Protein AF-0000000069551824 (afdb_homodimer)

Secondary structure (DSSP, 8-state):
-PPPEEE--S-S--TT-SS--EEEEEEEE-SS-EEEEEEEE-TT-HHHHHHHHHHHHHHT-SEEEEES--EETTEETT--TTSEEEE-TTSSEEEEE-STT-EEE-STT-/-PPPEEE--S-S--TT-SS--EEEEEEEE-SS-EEEEEEEE-TT-HHHHHHHHHHHHHHT-SEEEEES--EETTEETT--TTSEEEE-TTSSEEEEE-STT-EEE-STT-

pLDDT: mean 81.27, std 15.53, range [39.75, 96.69]

InterPro domains:
  IPR036691 Endonuclease/exonuclease/phosphatase superfamily [G3DSA:3.60.10.10] (29-109)
  IPR036691 Endonuclease/exonuclease/phosphatase superfamily [SSF56219] (35-96)

Radius of gyration: 16.19 Å; Cα contacts (8 Å, |Δi|>4): 517; chains: 2; bounding box: 35×39×47 Å

Sequence (220 aa):
MTNRQILIPNSSPMPSFQSEPTFLYCVTRNKDSQLKILQINLARDEEAMNNLQQAVASHNFDVVVAQELLVRKNGIAGIPQKWDSCLSKNKKVAILLTNRSLRPIDLTAKMTNRQILIPNSSPMPSFQSEPTFLYCVTRNKDSQLKILQINLARDEEAMNNLQQAVASHNFDVVVAQELLVRKNGIAGIPQKWDSCLSKNKKVAILLTNRSLRPIDLTAK

Solvent-accessible surface area (backbone atoms only — not comparable to full-atom values): 11829 Å² total; per-residue (Å²): 129,81,46,48,74,42,72,36,59,57,60,68,66,56,76,55,35,84,62,77,55,55,50,45,60,41,40,28,37,38,101,83,46,74,47,30,38,36,38,36,39,40,75,47,34,68,65,43,31,55,24,44,54,54,45,36,65,75,68,57,38,32,32,37,38,39,32,41,47,41,70,50,98,92,39,64,58,57,63,60,65,77,36,26,32,29,25,30,71,84,48,33,34,34,43,33,29,61,31,80,65,45,38,81,52,72,78,80,69,114,128,79,45,50,74,42,71,35,56,57,60,70,67,56,77,54,34,84,62,79,54,56,53,46,60,42,41,28,36,39,100,83,46,75,47,30,39,36,38,37,40,40,76,48,34,68,66,44,32,56,24,43,55,55,45,34,65,75,70,58,40,32,32,37,38,40,32,41,46,41,69,49,97,93,39,65,59,57,63,60,66,77,37,26,32,30,24,30,68,84,49,34,35,36,44,33,29,60,31,81,66,46,38,78,50,73,79,78,70,113

Organism: Araneus ventricosus (NCBI:txid182803)

Nearest PDB structures (foldseek):
  3tgh-assembly1_A  TM=4.795E-01  e=3.581E-01  Plasmodium falciparum 3D7
  2q3l-assembly2_A-2  TM=3.407E-01  e=5.544E-01  Shewanella loihica PV-4
  7z8i-assembly1_f  TM=3.526E-01  e=1.035E+00  Homo sapiens
  6n38-assembly1_I  TM=3.092E-01  e=3.390E+00  Escherichia coli 042
  8heh-assembly1_A  TM=4.077E-01  e=8.649E+00  Serratia marcescens

Foldseek 3Di:
DDDDDDDDPLDDPPVLDPPSWRKDWDWDDDPPDIAIEIETEQLLDLSSLQSVVVSCVVVVHQKYKYAQFNADPVGTHNDDPQWDWDADPVRRIIITGPHNVDDDDDPVPD/DDDDDDDDPLDDPPVLAPPSWRKDWDWDDDPPDIAIEIETEQLLDLSSLQSVVVSCVVVVHQKYKYAQFNADPVGTHNDDPQWDWDADPVRRIIIIGPHNVDDDDDPVPD

Structure (mmCIF, N/CA/C/O backbone):
data_AF-0000000069551824-model_v1
#
loop_
_entity.id
_entity.type
_entity.pdbx_description
1 polymer 'Endonuclease/exonuclease/phosphatase domain-containing protein'
#
loop_
_atom_site.group_PDB
_atom_site.id
_atom_site.type_symbol
_atom_site.label_atom_id
_atom_site.label_alt_id
_atom_site.label_comp_id
_atom_site.label_asym_id
_atom_site.label_entity_id
_atom_site.label_seq_id
_atom_site.pdbx_PDB_ins_code
_atom_site.Cartn_x
_atom_site.Cartn_y
_atom_site.Cartn_z
_atom_site.occupancy
_atom_site.B_iso_or_equiv
_atom_site.auth_seq_id
_atom_site.auth_comp_id
_atom_site.auth_asym_id
_atom_site.auth_atom_id
_atom_site.pdbx_PDB_model_num
ATOM 1 N N . MET A 1 1 ? -11.367 18.891 11.688 1 42.75 1 MET A N 1
ATOM 2 C CA . MET A 1 1 ? -11.219 17.516 12.148 1 42.75 1 MET A CA 1
ATOM 3 C C . MET A 1 1 ? -9.766 17.078 12.07 1 42.75 1 MET A C 1
ATOM 5 O O . MET A 1 1 ? -9.062 17.375 11.102 1 42.75 1 MET A O 1
ATOM 9 N N . THR A 1 2 ? -9.18 16.859 13.211 1 56.47 2 THR A N 1
ATOM 10 C CA . THR A 1 2 ? -7.738 16.734 13.422 1 56.47 2 THR A CA 1
ATOM 11 C C . THR A 1 2 ? -7.199 15.477 12.75 1 56.47 2 THR A C 1
ATOM 13 O O . THR A 1 2 ? -7.812 14.414 12.836 1 56.47 2 THR A O 1
ATOM 16 N N . ASN A 1 3 ? -6.363 15.695 11.828 1 64.69 3 ASN A N 1
ATOM 17 C CA . ASN A 1 3 ? -5.684 14.562 11.203 1 64.69 3 ASN A CA 1
ATOM 18 C C . ASN A 1 3 ? -5.008 13.672 12.242 1 64.69 3 ASN A C 1
ATOM 20 O O . ASN A 1 3 ? -4.617 14.148 13.312 1 64.69 3 ASN A O 1
ATOM 24 N N . ARG A 1 4 ? -5.266 12.398 12.125 1 71.69 4 ARG A N 1
ATOM 25 C CA . ARG A 1 4 ? -4.66 11.43 13.023 1 71.69 4 ARG A CA 1
ATOM 26 C C . ARG A 1 4 ? -3.402 10.82 12.414 1 71.69 4 ARG A C 1
ATOM 28 O O . ARG A 1 4 ? -3.355 10.562 11.203 1 71.69 4 ARG A O 1
ATOM 35 N N . GLN A 1 5 ? -2.34 10.875 13.031 1 69.69 5 GLN A N 1
ATOM 36 C CA . GLN A 1 5 ? -1.117 10.172 12.656 1 69.69 5 GLN A CA 1
ATOM 37 C C . GLN A 1 5 ? -0.821 9.023 13.609 1 69.69 5 GLN A C 1
ATOM 39 O O . GLN A 1 5 ? -0.732 9.219 14.82 1 69.69 5 GLN A O 1
ATOM 44 N N . ILE A 1 6 ? -0.858 7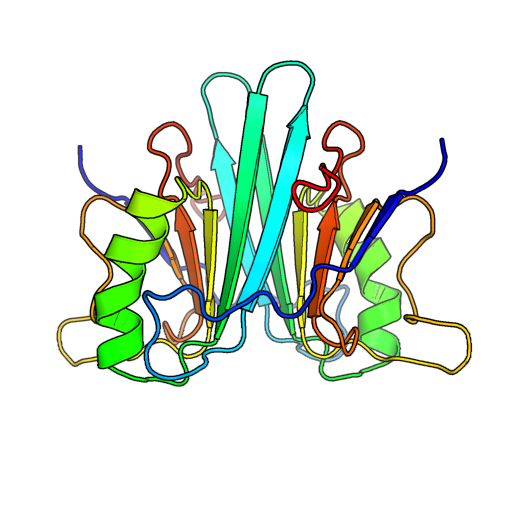.852 13.148 1 70 6 ILE A N 1
ATOM 45 C CA . ILE A 1 6 ? -0.523 6.684 13.953 1 70 6 ILE A CA 1
ATOM 46 C C . ILE A 1 6 ? 0.854 6.156 13.547 1 70 6 ILE A C 1
ATOM 48 O O . ILE A 1 6 ? 1.104 5.895 12.367 1 70 6 ILE A O 1
ATOM 52 N N . LEU A 1 7 ? 1.692 6.188 14.406 1 64.88 7 LEU A N 1
ATOM 53 C CA . LEU A 1 7 ? 2.996 5.57 14.188 1 64.88 7 LEU A CA 1
ATOM 54 C C . LEU A 1 7 ? 2.941 4.07 14.461 1 64.88 7 LEU A C 1
ATOM 56 O O . LEU A 1 7 ? 2.555 3.648 15.555 1 64.88 7 LEU A O 1
ATOM 60 N N . ILE A 1 8 ? 2.977 3.404 13.469 1 60.28 8 ILE A N 1
ATOM 61 C CA . ILE A 1 8 ? 3 1.955 13.641 1 60.28 8 ILE A CA 1
ATOM 62 C C . ILE A 1 8 ? 4.438 1.482 13.844 1 60.28 8 ILE A C 1
ATOM 64 O O . ILE A 1 8 ? 5.309 1.759 13.016 1 60.28 8 ILE A O 1
ATOM 68 N N . PRO A 1 9 ? 4.703 1.164 15.156 1 48.62 9 PRO A N 1
ATOM 69 C CA . PRO A 1 9 ? 6.066 0.654 15.328 1 48.62 9 PRO A CA 1
ATOM 70 C C . PRO A 1 9 ? 6.434 -0.406 14.289 1 48.62 9 PRO A C 1
ATOM 72 O O . PRO A 1 9 ? 5.559 -1.099 13.773 1 48.62 9 PRO A O 1
ATOM 75 N N . ASN A 1 10 ? 7.488 -0.023 13.578 1 49.38 10 ASN A N 1
ATOM 76 C CA . ASN A 1 10 ? 7.906 -1.162 12.766 1 49.38 10 ASN A CA 1
ATOM 77 C C . ASN A 1 10 ? 7.535 -2.486 13.422 1 49.38 10 ASN A C 1
ATOM 79 O O . ASN A 1 10 ? 7.965 -2.77 14.547 1 49.38 10 ASN A O 1
ATOM 83 N N . SER A 1 11 ? 6.262 -2.641 13.5 1 43.19 11 SER A N 1
ATOM 84 C CA . SER A 1 11 ? 5.797 -3.756 14.32 1 43.19 11 SER A CA 1
ATOM 85 C C . SER A 1 11 ? 6.824 -4.883 14.352 1 43.19 11 SER A C 1
ATOM 87 O O . SER A 1 11 ? 7.684 -4.977 13.469 1 43.19 11 SER A O 1
ATOM 89 N N . SER A 1 12 ? 6.656 -5.66 15.531 1 43.31 12 SER A N 1
ATOM 90 C CA . SER A 1 12 ? 7.152 -6.996 15.836 1 43.31 12 SER A CA 1
ATOM 91 C C . SER A 1 12 ? 7.113 -7.895 14.602 1 43.31 12 SER A C 1
ATOM 93 O O . SER A 1 12 ? 6.266 -7.719 13.727 1 43.31 12 SER A O 1
ATOM 95 N N . PRO A 1 13 ? 8.156 -8.492 14.461 1 47.69 13 PRO A N 1
ATOM 96 C CA . PRO A 1 13 ? 8.188 -9.523 13.422 1 47.69 13 PRO A CA 1
ATOM 97 C C . PRO A 1 13 ? 6.832 -10.188 13.195 1 47.69 13 PRO A C 1
ATOM 99 O O . PRO A 1 13 ? 6.137 -10.516 14.156 1 47.69 13 PRO A O 1
ATOM 102 N N . MET A 1 14 ? 6.09 -9.57 12.305 1 50.62 14 MET A N 1
ATOM 103 C CA . MET A 1 14 ? 5.055 -10.547 11.984 1 50.62 14 MET A CA 1
ATOM 104 C C . MET A 1 14 ? 5.637 -11.953 11.945 1 50.62 14 MET A C 1
ATOM 106 O O . MET A 1 14 ? 6.555 -12.234 11.172 1 50.62 14 MET A O 1
ATOM 110 N N . PRO A 1 15 ? 5.453 -12.633 13.047 1 49.94 15 PRO A N 1
ATOM 111 C CA . PRO A 1 15 ? 6.113 -13.93 13.219 1 49.94 15 PRO A CA 1
ATOM 112 C C . PRO A 1 15 ? 6.289 -14.688 11.898 1 49.94 15 PRO A C 1
ATOM 114 O O . PRO A 1 15 ? 7.211 -15.492 11.766 1 49.94 15 PRO A O 1
ATOM 117 N N . SER A 1 16 ? 5.41 -14.297 11.008 1 53 16 SER A N 1
ATOM 118 C CA . SER A 1 16 ? 5.457 -15.156 9.836 1 53 16 SER A CA 1
ATOM 119 C C . SER A 1 16 ? 6.695 -14.867 8.992 1 53 16 SER A C 1
ATOM 121 O O . SER A 1 16 ? 7.066 -15.672 8.125 1 53 16 SER A O 1
ATOM 123 N N . PHE A 1 17 ? 7.273 -13.719 9.266 1 57.22 17 PHE A N 1
ATOM 124 C CA . PHE A 1 17 ? 8.391 -13.43 8.375 1 57.22 17 PHE A CA 1
ATOM 125 C C . PHE A 1 17 ? 9.719 -13.617 9.094 1 57.22 17 PHE A C 1
ATOM 127 O O . PHE A 1 17 ? 9.898 -13.141 10.219 1 57.22 17 PHE A O 1
ATOM 134 N N . GLN A 1 18 ? 10.367 -14.758 8.852 1 50.78 18 GLN A N 1
ATOM 135 C CA . GLN A 1 18 ? 11.68 -15.039 9.422 1 50.78 18 GLN A CA 1
ATOM 136 C C . GLN A 1 18 ? 12.641 -13.883 9.18 1 50.78 18 GLN A C 1
ATOM 138 O O . GLN A 1 18 ? 13.453 -13.555 10.055 1 50.78 18 GLN A O 1
ATOM 143 N N . SER A 1 19 ? 12.742 -13.547 7.828 1 53.66 19 SER A N 1
ATOM 144 C CA . SER A 1 19 ? 13.523 -12.344 7.551 1 53.66 19 SER A CA 1
ATOM 145 C C . SER A 1 19 ? 12.68 -11.086 7.723 1 53.66 19 SER A C 1
ATOM 147 O O . SER A 1 19 ? 11.453 -11.141 7.629 1 53.66 19 SER A O 1
ATOM 149 N N . GLU A 1 20 ? 13.203 -10.133 8.32 1 57.88 20 GLU A N 1
ATOM 150 C CA . GLU A 1 20 ? 12.438 -8.969 8.766 1 57.88 20 GLU A CA 1
ATOM 151 C C . GLU A 1 20 ? 12.047 -8.086 7.594 1 57.88 20 GLU A C 1
ATOM 153 O O . GLU A 1 20 ? 12.766 -7.148 7.242 1 57.88 20 GLU A O 1
ATOM 158 N N . PRO A 1 21 ? 11.188 -8.75 6.652 1 64.81 21 PRO A N 1
ATOM 159 C CA . PRO A 1 21 ? 10.742 -7.691 5.734 1 64.81 21 PRO A CA 1
ATOM 160 C C . PRO A 1 21 ? 10.297 -6.426 6.465 1 64.81 21 PRO A C 1
ATOM 162 O O . PRO A 1 21 ? 9.953 -6.48 7.648 1 64.81 21 PRO A O 1
ATOM 165 N N . THR A 1 22 ? 10.648 -5.383 5.801 1 83 22 THR A N 1
ATOM 166 C CA . THR A 1 22 ? 10.062 -4.164 6.352 1 83 22 THR A CA 1
ATOM 167 C C . THR A 1 22 ? 8.586 -4.055 5.98 1 83 22 THR A C 1
ATOM 169 O O . THR A 1 22 ? 8.203 -4.375 4.855 1 83 22 THR A O 1
ATOM 172 N N . PHE A 1 23 ? 7.832 -3.891 7.027 1 88.25 23 PHE A N 1
ATOM 173 C CA . PHE A 1 23 ? 6.41 -3.777 6.73 1 88.25 23 PHE A CA 1
ATOM 174 C C . PHE A 1 23 ? 5.77 -2.676 7.566 1 88.25 23 PHE A C 1
ATOM 176 O O . PHE A 1 23 ? 6.359 -2.207 8.547 1 88.25 23 PHE A O 1
ATOM 183 N N . LEU A 1 24 ? 4.664 -2.244 7.043 1 90.19 24 LEU A N 1
ATOM 184 C CA . LEU A 1 24 ? 3.764 -1.29 7.684 1 90.19 24 LEU A CA 1
ATOM 185 C C . LEU A 1 24 ? 2.307 -1.683 7.465 1 90.19 24 LEU A C 1
ATOM 187 O O . LEU A 1 24 ? 1.948 -2.176 6.391 1 90.19 24 LEU A O 1
ATOM 191 N N . TYR A 1 25 ? 1.506 -1.579 8.523 1 90.06 25 TYR A N 1
ATOM 192 C CA . TYR A 1 25 ? 0.09 -1.832 8.281 1 90.06 25 TYR A CA 1
ATOM 193 C C . TYR A 1 25 ? -0.773 -0.742 8.898 1 90.06 25 TYR A C 1
ATOM 195 O O . TYR A 1 25 ? -0.301 0.032 9.734 1 90.06 25 TYR A O 1
ATOM 203 N N . CYS A 1 26 ? -1.934 -0.635 8.445 1 92.69 26 CYS A N 1
ATOM 204 C CA . CYS A 1 26 ? -2.91 0.343 8.906 1 92.69 26 CYS A CA 1
ATOM 205 C C . CYS A 1 26 ? -4.305 -0.269 8.977 1 92.69 26 CYS A C 1
ATOM 207 O O . CYS A 1 26 ? -4.773 -0.867 8.008 1 92.69 26 CYS A O 1
ATOM 209 N N . VAL A 1 27 ? -4.828 -0.161 10.102 1 91.69 27 VAL A N 1
ATOM 210 C CA . VAL A 1 27 ? -6.227 -0.556 10.25 1 91.69 27 VAL A CA 1
ATOM 211 C C . VAL A 1 27 ? -7.121 0.682 10.203 1 91.69 27 VAL A C 1
ATOM 213 O O . VAL A 1 27 ? -6.895 1.644 10.945 1 91.69 27 VAL A O 1
ATOM 216 N N . THR A 1 28 ? -8.031 0.615 9.242 1 91.25 28 THR A N 1
ATOM 217 C CA . THR A 1 28 ? -8.93 1.757 9.102 1 91.25 28 THR A CA 1
ATOM 218 C C . THR A 1 28 ? -10.367 1.352 9.398 1 91.25 28 THR A C 1
ATOM 220 O O . THR A 1 28 ? -10.711 0.167 9.359 1 91.25 28 THR A O 1
ATOM 223 N N . ARG A 1 29 ? -11.094 2.324 9.789 1 86.5 29 ARG A N 1
ATOM 224 C CA . ARG A 1 29 ? -12.523 2.109 9.992 1 86.5 29 ARG A CA 1
ATOM 225 C C . ARG A 1 29 ? -13.344 3.199 9.312 1 86.5 29 ARG A C 1
ATOM 227 O O . ARG A 1 29 ? -12.953 4.367 9.305 1 86.5 29 ARG A O 1
ATOM 234 N N . ASN A 1 30 ? -14.32 2.627 8.57 1 79.75 30 ASN A N 1
ATOM 235 C CA . ASN A 1 30 ? -15.375 3.551 8.172 1 79.75 30 ASN A CA 1
ATOM 236 C C . ASN A 1 30 ? -16.703 3.221 8.852 1 79.75 30 ASN A C 1
ATOM 238 O O . ASN A 1 30 ? -16.75 2.383 9.75 1 79.75 30 ASN A O 1
ATOM 242 N N . LYS A 1 31 ? -17.719 3.9 8.617 1 75.69 31 LYS A N 1
ATOM 243 C CA . LYS A 1 31 ? -19 3.74 9.297 1 75.69 31 LYS A CA 1
ATOM 244 C C . LYS A 1 31 ? -19.469 2.291 9.25 1 75.69 31 LYS A C 1
ATOM 246 O O . LYS A 1 31 ? -20.062 1.798 10.203 1 75.69 31 LYS A O 1
ATOM 251 N N . ASP A 1 32 ? -18.953 1.602 8.367 1 75.44 32 ASP A N 1
ATOM 252 C CA . ASP A 1 32 ? -19.609 0.324 8.117 1 75.44 32 ASP A CA 1
ATOM 253 C C . ASP A 1 32 ? -18.625 -0.837 8.234 1 75.44 32 ASP A C 1
ATOM 255 O O . ASP A 1 32 ? -19.031 -1.979 8.461 1 75.44 32 ASP A O 1
ATOM 259 N N . SER A 1 33 ? -17.359 -0.438 8.07 1 84.19 33 SER A N 1
ATOM 260 C CA . SER A 1 33 ? -16.484 -1.595 7.953 1 84.19 33 SER A CA 1
ATOM 261 C C . SER A 1 33 ? -15.039 -1.22 8.25 1 84.19 33 SER A C 1
ATOM 263 O O . SER A 1 33 ? -14.695 -0.037 8.312 1 84.19 33 SER A O 1
ATOM 265 N N . GLN A 1 34 ? -14.289 -2.277 8.469 1 91.44 34 GLN A N 1
ATOM 266 C CA . GLN A 1 34 ? -12.852 -2.148 8.695 1 91.44 34 GLN A CA 1
ATOM 267 C C . GLN A 1 34 ? -12.055 -2.545 7.457 1 91.44 34 GLN A C 1
ATOM 269 O O . GLN A 1 34 ? -12.453 -3.453 6.727 1 91.44 34 GLN A O 1
ATOM 274 N N . LEU A 1 35 ? -11.086 -1.772 7.203 1 93.56 35 LEU A N 1
ATOM 275 C CA . LEU A 1 35 ? -10.148 -2.088 6.133 1 93.56 35 LEU A CA 1
ATOM 276 C C . LEU A 1 35 ? -8.727 -2.203 6.668 1 93.56 35 LEU A C 1
ATOM 278 O O . LEU A 1 35 ? -8.211 -1.269 7.285 1 93.56 35 LEU A O 1
ATOM 282 N N . LYS A 1 36 ? -8.172 -3.369 6.484 1 93.81 36 LYS A N 1
ATOM 283 C CA . LYS A 1 36 ? -6.797 -3.613 6.922 1 93.81 36 LYS A CA 1
ATOM 284 C C . LYS A 1 36 ? -5.836 -3.637 5.738 1 93.81 36 LYS A C 1
ATOM 286 O O . LYS A 1 36 ? -5.973 -4.473 4.84 1 93.81 36 LYS A O 1
ATOM 291 N N . ILE A 1 37 ? -4.848 -2.693 5.781 1 95.5 37 ILE A N 1
ATOM 292 C CA . ILE A 1 37 ? -3.916 -2.539 4.672 1 95.5 37 ILE A CA 1
ATOM 293 C C . ILE A 1 37 ? -2.5 -2.871 5.133 1 95.5 37 ILE A C 1
ATOM 295 O O . ILE A 1 37 ? -2.027 -2.336 6.141 1 95.5 37 ILE A O 1
ATOM 299 N N . LEU A 1 38 ? -1.871 -3.734 4.406 1 94 38 LEU A N 1
ATOM 300 C CA . LEU A 1 38 ? -0.48 -4.098 4.656 1 94 38 LEU A CA 1
ATOM 301 C C . LEU A 1 38 ? 0.423 -3.592 3.535 1 94 38 LEU A C 1
ATOM 303 O O . LEU A 1 38 ? 0.124 -3.787 2.354 1 94 38 LEU A O 1
ATOM 307 N N . GLN A 1 39 ? 1.377 -2.844 3.836 1 93 39 GLN A N 1
ATOM 308 C CA . GLN A 1 39 ? 2.498 -2.566 2.943 1 93 39 GLN A CA 1
ATOM 309 C C . GLN A 1 39 ? 3.725 -3.387 3.33 1 93 39 GLN A C 1
ATOM 311 O O . GLN A 1 39 ? 4.125 -3.404 4.496 1 93 39 GLN A O 1
ATOM 316 N N . ILE A 1 40 ? 4.309 -4.062 2.33 1 92.38 40 ILE A N 1
ATOM 317 C CA . ILE A 1 40 ? 5.43 -4.926 2.686 1 92.38 40 ILE A CA 1
ATOM 318 C C . 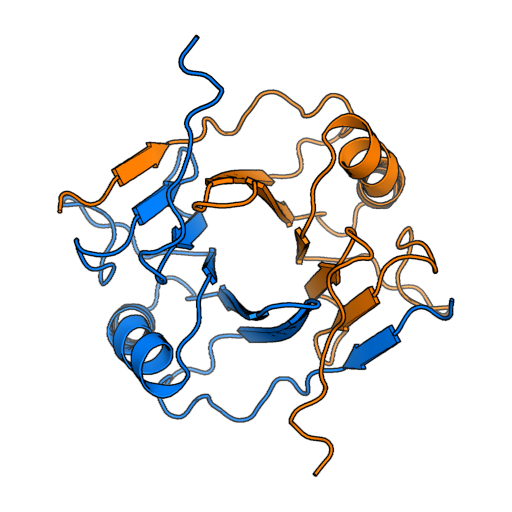ILE A 1 40 ? 6.445 -4.941 1.547 1 92.38 40 ILE A C 1
ATOM 320 O O . ILE A 1 40 ? 6.074 -4.973 0.372 1 92.38 40 ILE A O 1
ATOM 324 N N . ASN A 1 41 ? 7.719 -4.855 1.915 1 91.75 41 ASN A N 1
ATOM 325 C CA . ASN A 1 41 ? 8.836 -5.102 1.006 1 91.75 41 ASN A CA 1
ATOM 326 C C . ASN A 1 41 ? 9.391 -6.512 1.17 1 91.75 41 ASN A C 1
ATOM 328 O O . ASN A 1 41 ? 9.977 -6.84 2.205 1 91.75 41 ASN A O 1
ATOM 332 N N . LEU A 1 42 ? 9.266 -7.301 0.161 1 91.38 42 LEU A N 1
ATOM 333 C CA . LEU A 1 42 ? 9.547 -8.727 0.28 1 91.38 42 LEU A CA 1
ATOM 334 C C . LEU A 1 42 ? 11 -9.023 -0.059 1 91.38 42 LEU A C 1
ATOM 336 O O . LEU A 1 42 ? 11.461 -10.164 0.083 1 91.38 42 LEU A O 1
ATOM 340 N N . ALA A 1 43 ? 11.75 -8.117 -0.557 1 90.81 43 ALA A N 1
ATOM 341 C CA . ALA A 1 43 ? 13.18 -8.195 -0.857 1 90.81 43 ALA A CA 1
ATOM 342 C C . ALA A 1 43 ? 13.477 -9.375 -1.779 1 90.81 43 ALA A C 1
ATOM 344 O O . ALA A 1 43 ? 14.523 -10.016 -1.654 1 90.81 43 ALA A O 1
ATOM 345 N N . ARG A 1 44 ? 12.547 -9.75 -2.506 1 90.31 44 ARG A N 1
ATOM 346 C CA . ARG A 1 44 ? 12.656 -10.867 -3.439 1 90.31 44 ARG A CA 1
ATOM 347 C C . ARG A 1 44 ? 13.016 -12.156 -2.709 1 90.31 44 ARG A C 1
ATOM 349 O O . ARG A 1 44 ? 13.719 -13.008 -3.252 1 90.31 44 ARG A O 1
ATOM 356 N N . ASP A 1 45 ? 12.625 -12.219 -1.444 1 90.06 45 ASP A N 1
ATOM 357 C CA . ASP A 1 45 ? 12.891 -13.391 -0.609 1 90.06 45 ASP A CA 1
ATOM 358 C C . ASP A 1 45 ? 11.789 -14.43 -0.749 1 90.06 45 ASP A C 1
ATOM 360 O O . ASP A 1 45 ? 10.625 -14.156 -0.451 1 90.06 45 ASP A O 1
ATOM 364 N N . GLU A 1 46 ? 12.25 -15.57 -1.176 1 87.19 46 GLU A N 1
ATOM 365 C CA . GLU A 1 46 ? 11.281 -16.641 -1.434 1 87.19 46 GLU A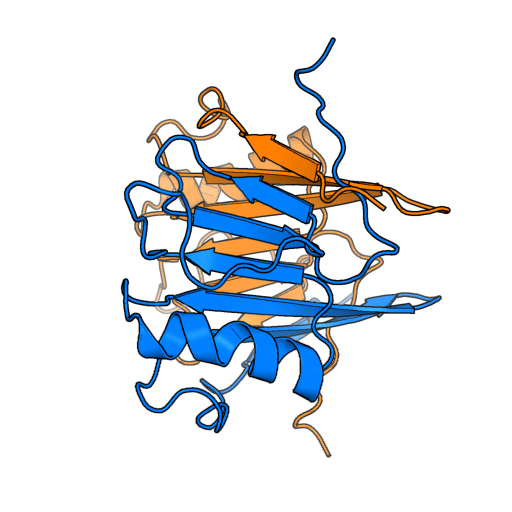 CA 1
ATOM 366 C C . GLU A 1 46 ? 10.531 -17.016 -0.161 1 87.19 46 GLU A C 1
ATOM 368 O O . GLU A 1 46 ? 9.328 -17.266 -0.197 1 87.19 46 GLU A O 1
ATOM 373 N N . GLU A 1 47 ? 11.203 -17.094 0.859 1 87.75 47 GLU A N 1
ATOM 374 C CA . GLU A 1 47 ? 10.57 -17.453 2.123 1 87.75 47 GLU A CA 1
ATOM 375 C C . GLU A 1 47 ? 9.539 -16.406 2.533 1 87.75 47 GLU A C 1
ATOM 377 O O . GLU A 1 47 ? 8.445 -16.75 2.994 1 87.75 47 GLU A O 1
ATOM 382 N N . ALA A 1 48 ? 9.828 -15.172 2.43 1 88.5 48 ALA A N 1
ATOM 383 C CA . ALA A 1 48 ? 8.898 -14.094 2.75 1 88.5 48 ALA A CA 1
ATOM 384 C C . ALA A 1 48 ? 7.648 -14.172 1.881 1 88.5 48 ALA A C 1
ATOM 386 O O . ALA A 1 48 ? 6.531 -13.977 2.367 1 88.5 48 ALA A O 1
ATOM 387 N N . MET A 1 49 ? 7.891 -14.492 0.652 1 87.94 49 MET A N 1
ATOM 388 C CA . MET A 1 49 ? 6.77 -14.633 -0.273 1 87.94 49 MET A CA 1
ATOM 389 C C . MET A 1 49 ? 5.832 -15.75 0.178 1 87.94 49 MET A C 1
ATOM 391 O O . MET A 1 49 ? 4.613 -15.578 0.178 1 87.94 49 MET A O 1
ATOM 395 N N . ASN A 1 50 ? 6.441 -16.812 0.575 1 84.56 50 ASN A N 1
ATOM 396 C CA . ASN A 1 50 ? 5.668 -17.969 1.005 1 84.56 50 ASN A CA 1
ATOM 397 C C . ASN A 1 50 ? 4.918 -17.688 2.305 1 84.56 50 ASN A C 1
ATOM 399 O O . ASN A 1 50 ? 3.818 -18.203 2.516 1 84.56 50 ASN A O 1
ATOM 403 N N . ASN A 1 51 ? 5.48 -16.906 3.072 1 89.5 51 ASN A N 1
ATOM 404 C CA . ASN A 1 51 ? 4.895 -16.609 4.375 1 89.5 51 ASN A CA 1
ATOM 405 C C . ASN A 1 51 ? 3.818 -15.531 4.273 1 89.5 51 ASN A C 1
ATOM 407 O O . ASN A 1 51 ? 3.045 -15.328 5.215 1 89.5 51 ASN A O 1
ATOM 411 N N . LEU A 1 52 ? 3.793 -14.898 3.186 1 91.19 52 LEU A N 1
ATOM 412 C CA . LEU A 1 52 ? 2.852 -13.797 3.01 1 91.19 52 LEU A CA 1
ATOM 413 C C . LEU A 1 52 ? 1.413 -14.281 3.141 1 91.19 52 LEU A C 1
ATOM 415 O O . LEU A 1 52 ? 0.595 -13.648 3.809 1 91.19 52 LEU A O 1
ATOM 419 N N . GLN A 1 53 ? 1.09 -15.406 2.549 1 89.81 53 GLN A N 1
ATOM 420 C CA . GLN A 1 53 ? -0.267 -15.938 2.611 1 89.81 53 GLN A CA 1
ATOM 421 C C . GLN A 1 53 ? -0.689 -16.203 4.055 1 89.81 53 GLN A C 1
ATOM 423 O O . GLN A 1 53 ? -1.819 -15.891 4.441 1 89.81 53 GLN A O 1
ATOM 428 N N . GLN A 1 54 ? 0.25 -16.781 4.703 1 89.19 54 GLN A N 1
ATOM 429 C CA . GLN A 1 54 ? -0.044 -17.062 6.105 1 89.19 54 GLN A CA 1
ATOM 430 C C . GLN A 1 54 ? -0.263 -15.773 6.891 1 89.19 54 GLN A C 1
ATOM 432 O O . GLN A 1 54 ? -1.175 -15.688 7.715 1 89.19 54 GLN A O 1
ATOM 437 N N . ALA A 1 55 ? 0.541 -14.797 6.691 1 89.75 55 ALA A N 1
ATOM 438 C CA . ALA A 1 55 ? 0.39 -13.508 7.363 1 89.75 55 ALA A CA 1
ATOM 439 C C . ALA A 1 55 ? -0.972 -12.891 7.062 1 89.75 55 ALA A C 1
ATOM 441 O O . ALA A 1 55 ? -1.647 -12.391 7.965 1 89.75 55 ALA A O 1
ATOM 442 N N . VAL A 1 56 ? -1.356 -12.922 5.852 1 92.88 56 VAL A N 1
ATOM 443 C CA . VAL A 1 56 ? -2.637 -12.367 5.418 1 92.88 56 VAL A CA 1
ATOM 444 C C . VAL A 1 56 ? -3.779 -13.102 6.121 1 92.88 56 VAL A C 1
ATOM 446 O O . VAL A 1 56 ? -4.707 -12.469 6.633 1 92.88 56 VAL A O 1
ATOM 449 N N . ALA A 1 57 ? -3.686 -14.398 6.125 1 90.5 57 ALA A N 1
ATOM 450 C CA . ALA A 1 57 ? -4.734 -15.203 6.746 1 90.5 57 ALA A CA 1
ATOM 451 C C . ALA A 1 57 ? -4.797 -14.953 8.25 1 90.5 57 ALA A C 1
ATOM 453 O O . ALA A 1 57 ? -5.883 -14.844 8.82 1 90.5 57 ALA A O 1
ATOM 454 N N . SER A 1 58 ? -3.678 -14.844 8.883 1 90.5 58 SER A N 1
ATOM 455 C CA . SER A 1 58 ? -3.605 -14.711 10.336 1 90.5 58 SER A CA 1
ATOM 456 C C . SER A 1 58 ? -4.102 -13.344 10.789 1 90.5 58 SER A C 1
ATOM 458 O O . SER A 1 58 ? -4.672 -13.219 11.875 1 90.5 58 SER A O 1
ATOM 460 N N . HIS A 1 59 ? -3.953 -12.32 10 1 89.75 59 HIS A N 1
ATOM 461 C CA . HIS A 1 59 ? -4.262 -10.969 10.43 1 89.75 59 HIS A CA 1
ATOM 462 C C . HIS A 1 59 ? -5.457 -10.398 9.664 1 89.75 59 HIS A C 1
ATOM 464 O O . HIS A 1 59 ? -5.914 -9.297 9.953 1 89.75 59 HIS A O 1
ATOM 470 N N . ASN A 1 60 ? -5.906 -11.172 8.641 1 92.44 60 ASN A N 1
ATOM 471 C CA . ASN A 1 60 ? -7.074 -10.812 7.844 1 92.44 60 ASN A CA 1
ATOM 472 C C . ASN A 1 60 ? -6.871 -9.477 7.129 1 92.44 60 ASN A C 1
ATOM 474 O O . ASN A 1 60 ? -7.742 -8.602 7.176 1 92.44 60 ASN A O 1
ATOM 478 N N . PHE A 1 61 ? -5.719 -9.344 6.527 1 94.12 61 PHE A N 1
ATOM 479 C CA . PHE A 1 61 ? -5.504 -8.156 5.711 1 94.12 61 PHE A CA 1
ATOM 480 C C . PHE A 1 61 ? -6.434 -8.156 4.5 1 94.12 61 PHE A C 1
ATOM 482 O O . PHE A 1 61 ? -6.664 -9.203 3.889 1 94.12 61 PHE A O 1
ATOM 489 N N . ASP A 1 62 ? -6.945 -6.988 4.199 1 95.5 62 ASP A N 1
ATOM 490 C CA . ASP A 1 62 ? -7.855 -6.848 3.066 1 95.5 62 ASP A CA 1
ATOM 491 C C . ASP A 1 62 ? -7.094 -6.496 1.791 1 95.5 62 ASP A C 1
ATOM 493 O O . ASP A 1 62 ? -7.48 -6.902 0.695 1 95.5 62 ASP A O 1
ATOM 497 N N . VAL A 1 63 ? -6.113 -5.699 1.949 1 96.69 63 VAL A N 1
ATOM 498 C CA . VAL A 1 63 ? -5.27 -5.223 0.858 1 96.69 63 VAL A CA 1
ATOM 499 C C . VAL A 1 63 ? -3.797 -5.352 1.246 1 96.69 63 VAL A C 1
ATOM 501 O O . VAL A 1 63 ? -3.414 -5.016 2.369 1 96.69 63 VAL A O 1
ATOM 504 N N . VAL A 1 64 ? -3.039 -5.855 0.316 1 96.31 64 VAL A N 1
ATOM 505 C CA . VAL A 1 64 ? -1.595 -5.922 0.507 1 96.31 64 VAL A CA 1
ATOM 506 C C . VAL A 1 64 ? -0.887 -5.191 -0.629 1 96.31 64 VAL A C 1
ATOM 508 O O . VAL A 1 64 ? -1.127 -5.477 -1.805 1 96.31 64 VAL A O 1
ATOM 511 N N . VAL A 1 65 ? -0.113 -4.258 -0.252 1 95.75 65 VAL A N 1
ATOM 512 C CA . VAL A 1 65 ? 0.778 -3.619 -1.213 1 95.75 65 VAL A CA 1
ATOM 513 C C . VAL A 1 65 ? 2.191 -4.18 -1.061 1 95.75 65 VAL A C 1
ATOM 515 O O . VAL A 1 65 ? 2.877 -3.891 -0.076 1 95.75 65 VAL A O 1
ATOM 518 N N . ALA A 1 66 ? 2.592 -4.945 -2.041 1 94.69 66 ALA A N 1
ATOM 519 C CA . ALA A 1 66 ? 3.848 -5.684 -1.948 1 94.69 66 ALA A CA 1
ATOM 520 C C . ALA A 1 66 ? 4.867 -5.164 -2.957 1 94.69 66 ALA A C 1
ATOM 522 O O . ALA A 1 66 ? 4.539 -4.957 -4.129 1 94.69 66 ALA A O 1
ATOM 523 N N . GLN A 1 67 ? 6 -4.965 -2.479 1 91.56 67 GLN A N 1
ATOM 524 C CA . GLN A 1 67 ? 7.105 -4.512 -3.318 1 91.56 67 GLN A CA 1
ATOM 525 C C . GLN A 1 67 ? 8.219 -5.551 -3.369 1 91.56 67 GLN A C 1
ATOM 527 O O . GLN A 1 67 ? 8.344 -6.383 -2.467 1 91.56 67 GLN A O 1
ATOM 532 N N . GLU A 1 68 ? 9.031 -5.547 -4.422 1 92.25 68 GLU A N 1
ATOM 533 C CA . GLU A 1 68 ? 10.156 -6.441 -4.672 1 92.25 68 GLU A CA 1
ATOM 534 C C . GLU A 1 68 ? 9.719 -7.902 -4.668 1 92.25 68 GLU A C 1
ATOM 536 O O . GLU A 1 68 ? 10.289 -8.727 -3.947 1 92.25 68 GLU A O 1
ATOM 541 N N . LEU A 1 69 ? 8.742 -8.164 -5.383 1 91.75 69 LEU A N 1
ATOM 542 C CA . LEU A 1 69 ? 8.234 -9.523 -5.57 1 91.75 69 LEU A CA 1
ATOM 543 C C . LEU A 1 69 ? 9.266 -10.391 -6.289 1 91.75 69 LEU A C 1
ATOM 545 O O . LEU A 1 69 ? 9.984 -9.914 -7.164 1 91.75 69 LEU A O 1
ATOM 549 N N . LEU A 1 70 ? 9.266 -11.547 -5.863 1 91.81 70 LEU A N 1
ATOM 550 C CA . LEU A 1 70 ? 10.07 -12.523 -6.582 1 91.81 70 LEU A CA 1
ATOM 551 C C . LEU A 1 70 ? 9.336 -13.031 -7.816 1 91.81 70 LEU A C 1
ATOM 553 O O . LEU A 1 70 ? 8.297 -13.695 -7.703 1 91.81 70 LEU A O 1
ATOM 557 N N . VAL A 1 71 ? 9.875 -12.664 -8.922 1 88.88 71 VAL A N 1
ATOM 558 C CA . VAL A 1 71 ? 9.258 -13.062 -10.18 1 88.88 71 VAL A CA 1
ATOM 559 C C . VAL A 1 71 ? 10.023 -14.242 -10.781 1 88.88 71 VAL A C 1
ATOM 561 O O . VAL A 1 71 ? 11.25 -14.195 -10.906 1 88.88 71 VAL A O 1
ATOM 564 N N . ARG A 1 72 ? 9.227 -15.336 -11.078 1 86.19 72 ARG A N 1
ATOM 565 C CA . ARG A 1 72 ? 9.773 -16.516 -11.734 1 86.19 72 ARG A CA 1
ATOM 566 C C . ARG A 1 72 ? 9.227 -16.672 -13.148 1 86.19 72 ARG A C 1
ATOM 568 O O . ARG A 1 72 ? 8.367 -15.891 -13.57 1 86.19 72 ARG A O 1
ATOM 575 N N . LYS A 1 73 ? 9.75 -17.609 -13.914 1 81 73 LYS A N 1
ATOM 576 C CA . LYS A 1 73 ? 9.336 -17.859 -15.297 1 81 73 LYS A CA 1
ATOM 577 C C . LYS A 1 73 ? 7.828 -18.094 -15.383 1 81 73 LYS A C 1
ATOM 579 O O . LYS A 1 73 ? 7.172 -17.609 -16.312 1 81 73 LYS A O 1
ATOM 584 N N . ASN A 1 74 ? 7.293 -18.703 -14.32 1 74.62 74 ASN A N 1
ATOM 585 C CA . ASN A 1 74 ? 5.883 -19.078 -14.344 1 74.62 74 ASN A CA 1
ATOM 586 C C . ASN A 1 74 ? 5.008 -18.016 -13.68 1 74.62 74 ASN A C 1
ATOM 588 O O . ASN A 1 74 ? 3.811 -18.234 -13.492 1 74.62 74 ASN A O 1
ATOM 592 N N . GLY A 1 75 ? 5.637 -16.875 -13.359 1 77.06 75 GLY A N 1
ATOM 593 C CA . GLY A 1 75 ? 4.832 -15.836 -12.742 1 77.06 75 GLY A CA 1
ATOM 594 C C . GLY A 1 75 ? 5.371 -15.383 -11.398 1 77.06 75 GLY A C 1
ATOM 595 O O . GLY A 1 75 ? 6.566 -15.516 -11.125 1 77.06 75 GLY A O 1
ATOM 596 N N . ILE A 1 76 ? 4.473 -14.742 -10.625 1 82 76 ILE A N 1
ATOM 597 C CA . ILE A 1 76 ? 4.871 -14.234 -9.32 1 82 76 ILE A CA 1
ATOM 598 C C . ILE A 1 76 ? 4.797 -15.352 -8.289 1 82 76 ILE A C 1
ATOM 600 O O . ILE A 1 76 ? 3.754 -15.992 -8.125 1 82 76 ILE A O 1
ATOM 604 N N . ALA A 1 77 ? 5.871 -15.562 -7.613 1 82.31 77 ALA A N 1
ATOM 605 C CA . ALA A 1 77 ? 5.953 -16.609 -6.605 1 82.31 77 ALA A CA 1
ATOM 606 C C . ALA A 1 77 ? 5.098 -16.281 -5.387 1 82.31 77 ALA A C 1
ATOM 608 O O . ALA A 1 77 ? 5.09 -15.133 -4.926 1 82.31 77 ALA A O 1
ATOM 609 N N . GLY A 1 78 ? 4.344 -17.297 -4.906 1 79.62 78 GLY A N 1
ATOM 610 C CA . GLY A 1 78 ? 3.754 -17.203 -3.582 1 79.62 78 GLY A CA 1
ATOM 611 C C . GLY A 1 78 ? 2.438 -16.453 -3.568 1 79.62 78 GLY A C 1
ATOM 612 O O . GLY A 1 78 ? 1.812 -16.297 -2.516 1 79.62 78 GLY A O 1
ATOM 613 N N . ILE A 1 79 ? 2.006 -15.875 -4.668 1 83.94 79 ILE A N 1
ATOM 614 C CA . ILE A 1 79 ? 0.714 -15.195 -4.707 1 83.94 79 ILE A CA 1
ATOM 615 C C . ILE A 1 79 ? -0.371 -16.188 -5.133 1 83.94 79 ILE A C 1
ATOM 617 O O . ILE A 1 79 ? -0.35 -16.688 -6.258 1 83.94 79 ILE A O 1
ATOM 621 N N . PRO A 1 80 ? -1.227 -16.438 -4.27 1 85.5 80 PRO A N 1
ATOM 622 C CA . PRO A 1 80 ? -2.244 -17.438 -4.586 1 85.5 80 PRO A CA 1
ATOM 623 C C . PRO A 1 80 ? -3.207 -16.984 -5.68 1 85.5 80 PRO A C 1
ATOM 625 O O . PRO A 1 80 ? -3.432 -15.781 -5.84 1 85.5 80 PRO A O 1
ATOM 628 N N . GLN A 1 81 ? -3.883 -17.891 -6.297 1 82.19 81 GLN A N 1
ATOM 629 C CA . GLN A 1 81 ? -4.812 -17.641 -7.391 1 82.19 81 GLN A CA 1
ATOM 630 C C . GLN A 1 81 ? -6.098 -16.984 -6.883 1 82.19 81 GLN A C 1
ATOM 632 O O . GLN A 1 81 ? -6.836 -16.375 -7.652 1 82.19 81 GLN A O 1
ATOM 637 N N . LYS A 1 82 ? -6.344 -17.094 -5.684 1 87.38 82 LYS A N 1
ATOM 638 C CA . LYS A 1 82 ? -7.602 -16.578 -5.148 1 87.38 82 LYS A CA 1
ATOM 639 C C . LYS A 1 82 ? -7.535 -15.07 -4.926 1 87.38 82 LYS A C 1
ATOM 641 O O . LYS A 1 82 ? -8.555 -14.43 -4.656 1 87.38 82 LYS A O 1
ATOM 646 N N . TRP A 1 83 ? -6.34 -14.516 -4.961 1 92.31 83 TRP A N 1
ATOM 647 C CA . TRP A 1 83 ? -6.215 -13.078 -4.781 1 92.31 83 TRP A CA 1
ATOM 648 C C . TRP A 1 83 ? -6.281 -12.352 -6.125 1 92.31 83 TRP A C 1
ATOM 650 O O . TRP A 1 83 ? -5.648 -12.781 -7.098 1 92.31 83 TRP A O 1
ATOM 660 N N . ASP A 1 84 ? -7.156 -11.375 -6.227 1 92.44 84 ASP A N 1
ATOM 661 C CA . ASP A 1 84 ? -7.043 -10.445 -7.344 1 92.44 84 ASP A CA 1
ATOM 662 C C . ASP A 1 84 ? -5.828 -9.531 -7.184 1 92.44 84 ASP A C 1
ATOM 664 O O . ASP A 1 84 ? -5.344 -9.328 -6.07 1 92.44 84 ASP A O 1
ATOM 668 N N . SER A 1 85 ? -5.27 -9.07 -8.344 1 91.81 85 SER A N 1
ATOM 669 C CA . SER A 1 85 ? -4.043 -8.289 -8.234 1 91.81 85 SER A CA 1
ATOM 670 C C . SER A 1 85 ? -3.986 -7.191 -9.289 1 91.81 85 SER A C 1
ATOM 672 O O . SER A 1 85 ? -4.457 -7.379 -10.414 1 91.81 85 SER A O 1
ATOM 674 N N . CYS A 1 86 ? -3.535 -6.043 -8.953 1 90.75 86 CYS A N 1
ATOM 675 C CA . CYS A 1 86 ? -3.016 -5.02 -9.852 1 90.75 86 CYS A CA 1
ATOM 676 C C . CYS A 1 86 ? -1.491 -5.023 -9.859 1 90.75 86 CYS A C 1
ATOM 678 O O . CYS A 1 86 ? -0.858 -4.816 -8.828 1 90.75 86 CYS A O 1
ATOM 680 N N . LEU A 1 87 ? -0.958 -5.215 -10.992 1 89.12 87 LEU A N 1
ATOM 681 C CA . LEU A 1 87 ? 0.481 -5.438 -11.086 1 89.12 87 LEU A CA 1
ATOM 682 C C . LEU A 1 87 ? 1.152 -4.324 -11.891 1 89.12 87 LEU A C 1
ATOM 684 O O . LEU A 1 87 ? 0.573 -3.807 -12.844 1 89.12 87 LEU A O 1
ATOM 688 N N . SER A 1 88 ? 2.352 -4.023 -11.391 1 84.94 88 SER A N 1
ATOM 689 C CA . SER A 1 88 ? 3.182 -3.158 -12.227 1 84.94 88 SER A CA 1
ATOM 690 C C . SER A 1 88 ? 3.615 -3.869 -13.5 1 84.94 88 SER A C 1
ATOM 692 O O . SER A 1 88 ? 3.52 -5.094 -13.602 1 84.94 88 SER A O 1
ATOM 694 N N . LYS A 1 89 ? 4.109 -3.096 -14.43 1 79.06 89 LYS A N 1
ATOM 695 C CA . LYS A 1 89 ? 4.52 -3.645 -15.719 1 79.06 89 LYS A CA 1
ATOM 696 C C . LYS A 1 89 ? 5.602 -4.703 -15.547 1 79.06 89 LYS A C 1
ATOM 698 O O . LYS A 1 89 ? 5.566 -5.75 -16.203 1 79.06 89 LYS A O 1
ATOM 703 N N . ASN A 1 90 ? 6.5 -4.461 -14.672 1 79.81 90 ASN A N 1
ATOM 704 C CA . ASN A 1 90 ? 7.613 -5.387 -14.477 1 79.81 90 ASN A CA 1
ATOM 705 C C . ASN A 1 90 ? 7.301 -6.426 -13.406 1 79.81 90 ASN A C 1
ATOM 707 O O . ASN A 1 90 ? 8.148 -7.254 -13.07 1 79.81 90 ASN A O 1
ATOM 711 N N . LYS A 1 91 ? 6.102 -6.34 -12.797 1 83.62 91 LYS A N 1
ATOM 712 C CA . LYS A 1 91 ? 5.551 -7.289 -11.836 1 83.62 91 LYS A CA 1
ATOM 713 C C . LYS A 1 91 ? 6.332 -7.27 -10.523 1 83.62 91 LYS A C 1
ATOM 715 O O . LYS A 1 91 ? 6.281 -8.227 -9.75 1 83.62 91 LYS A O 1
ATOM 720 N N . LYS A 1 92 ? 7.062 -6.219 -10.328 1 87.5 92 LYS A N 1
ATOM 721 C CA . LYS A 1 92 ? 7.852 -6.141 -9.102 1 87.5 92 LYS A CA 1
ATOM 722 C C . LYS A 1 92 ? 7.031 -5.555 -7.957 1 87.5 92 LYS A C 1
ATOM 724 O O . LYS A 1 92 ? 7.41 -5.676 -6.789 1 87.5 92 LYS A O 1
ATOM 729 N N . VAL A 1 93 ? 5.953 -4.887 -8.336 1 91.06 93 VAL A N 1
ATOM 730 C CA . VAL A 1 93 ? 5.051 -4.285 -7.355 1 91.06 93 VAL A CA 1
ATOM 731 C C . VAL A 1 93 ? 3.619 -4.738 -7.629 1 91.06 93 VAL A C 1
ATOM 733 O O . VAL A 1 93 ? 3.203 -4.836 -8.781 1 91.06 93 VAL A O 1
ATOM 736 N N . ALA A 1 94 ? 2.928 -5.035 -6.582 1 93.19 94 ALA A N 1
ATOM 737 C CA . ALA A 1 94 ? 1.541 -5.465 -6.742 1 93.19 94 ALA A CA 1
ATOM 738 C C . ALA A 1 94 ? 0.661 -4.895 -5.633 1 93.19 94 ALA A C 1
ATOM 740 O O . ALA A 1 94 ? 1.103 -4.75 -4.492 1 93.19 94 ALA A O 1
ATOM 741 N N . ILE A 1 95 ? -0.474 -4.477 -5.992 1 95.5 95 ILE A N 1
ATOM 742 C CA . ILE A 1 95 ? -1.578 -4.309 -5.051 1 95.5 95 ILE A CA 1
ATOM 743 C C . ILE A 1 95 ? -2.475 -5.543 -5.086 1 95.5 95 ILE A C 1
ATOM 745 O O . ILE A 1 95 ? -3.174 -5.781 -6.074 1 95.5 95 ILE A O 1
ATOM 749 N N . LEU A 1 96 ? -2.389 -6.277 -4.023 1 95.69 96 LEU A N 1
ATOM 750 C CA . LEU A 1 96 ? -3.121 -7.535 -3.92 1 95.69 96 LEU A CA 1
ATOM 751 C C . LEU A 1 96 ? -4.43 -7.34 -3.162 1 95.69 96 LEU A C 1
ATOM 753 O O . LEU A 1 96 ? -4.434 -6.812 -2.047 1 95.69 96 LEU A O 1
ATOM 757 N N . LEU A 1 97 ? -5.496 -7.695 -3.787 1 96 97 LEU A N 1
ATOM 758 C CA . LEU A 1 97 ? -6.805 -7.676 -3.148 1 96 97 LEU A CA 1
ATOM 759 C C . LEU A 1 97 ? -7.145 -9.047 -2.568 1 96 97 LEU A C 1
ATOM 761 O O . LEU A 1 97 ? -7.594 -9.938 -3.295 1 96 97 LEU A O 1
ATOM 765 N N . THR A 1 98 ? -6.996 -9.133 -1.248 1 95.31 98 THR A N 1
ATOM 766 C CA . THR A 1 98 ? -7.102 -10.43 -0.582 1 95.31 98 THR A CA 1
ATOM 767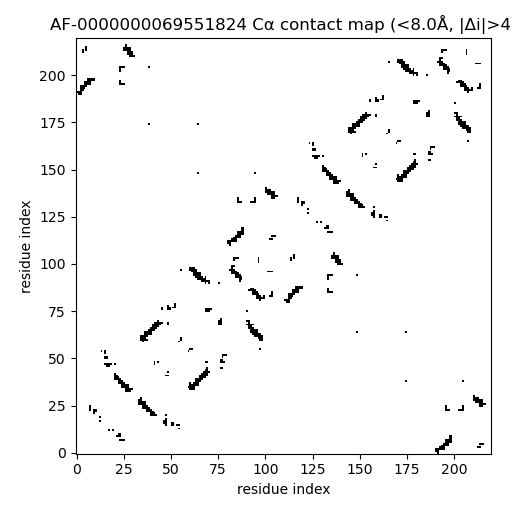 C C . THR A 1 98 ? -8.508 -10.641 -0.024 1 95.31 98 THR A C 1
ATOM 769 O O . THR A 1 98 ? -8.898 -11.766 0.281 1 95.31 98 THR A O 1
ATOM 772 N N . ASN A 1 99 ? -9.164 -9.578 0.227 1 93.56 99 ASN A N 1
ATOM 773 C CA . ASN A 1 99 ? -10.586 -9.609 0.538 1 93.56 99 ASN A CA 1
ATOM 774 C C . ASN A 1 99 ? -11.43 -9.781 -0.722 1 93.56 99 ASN A C 1
ATOM 776 O O . ASN A 1 99 ? -11.453 -8.898 -1.582 1 93.56 99 ASN A O 1
ATOM 780 N N . ARG A 1 100 ? -12.18 -10.719 -0.786 1 90.75 100 ARG A N 1
ATOM 781 C CA . ARG A 1 100 ? -12.906 -11.094 -2 1 90.75 100 ARG A CA 1
ATOM 782 C C . ARG A 1 100 ? -14.047 -10.125 -2.279 1 90.75 100 ARG A C 1
ATOM 784 O O . ARG A 1 100 ? -14.617 -10.125 -3.373 1 90.75 100 ARG A O 1
ATOM 791 N N . SER A 1 101 ? -14.391 -9.383 -1.35 1 90.94 101 SER A N 1
ATOM 792 C CA . SER A 1 101 ? -15.43 -8.391 -1.581 1 90.94 101 SER A CA 1
ATOM 793 C C . SER A 1 101 ? -14.906 -7.219 -2.396 1 90.94 101 SER A C 1
ATOM 795 O O . SER A 1 101 ? -15.68 -6.402 -2.898 1 90.94 101 SER A O 1
ATOM 797 N N . LEU A 1 102 ? -13.594 -7.109 -2.48 1 92.5 102 LEU A N 1
ATOM 798 C CA . LEU A 1 102 ? -12.961 -6.078 -3.295 1 92.5 102 LEU A CA 1
ATOM 799 C C . LEU A 1 102 ? -12.531 -6.641 -4.648 1 92.5 102 LEU A C 1
ATOM 801 O O . LEU A 1 102 ? -11.75 -7.594 -4.711 1 92.5 102 LEU A O 1
ATOM 805 N N . ARG A 1 103 ? -13.031 -6.047 -5.691 1 91.5 103 ARG A N 1
ATOM 806 C CA . ARG A 1 103 ? -12.664 -6.488 -7.035 1 91.5 103 ARG A CA 1
ATOM 807 C C . ARG A 1 103 ? -12.031 -5.352 -7.832 1 91.5 103 ARG A C 1
ATOM 809 O O . ARG A 1 103 ? -12.492 -4.211 -7.762 1 91.5 103 ARG A O 1
ATOM 816 N N . PRO A 1 104 ? -10.945 -5.688 -8.523 1 91.06 104 PRO A N 1
ATOM 817 C CA . PRO A 1 104 ? -10.305 -4.629 -9.312 1 91.06 104 PRO A CA 1
ATOM 818 C C . PRO A 1 104 ? -11.102 -4.266 -10.57 1 91.06 104 PRO A C 1
ATOM 820 O O . PRO A 1 104 ? -11.734 -5.137 -11.172 1 91.06 104 PRO A O 1
ATOM 823 N N . ILE A 1 105 ? -11.047 -3.045 -10.844 1 85.38 105 ILE A N 1
ATOM 824 C CA . ILE A 1 105 ? -11.672 -2.547 -12.07 1 85.38 105 ILE A CA 1
ATOM 825 C C . ILE A 1 105 ? -10.609 -1.985 -13 1 85.38 105 ILE A C 1
ATOM 827 O O . ILE A 1 105 ? -9.727 -1.239 -12.57 1 85.38 105 ILE A O 1
ATOM 831 N N . ASP A 1 106 ? -10.602 -2.445 -14.219 1 77 106 ASP A N 1
ATOM 832 C CA . ASP A 1 106 ? -9.672 -1.931 -15.219 1 77 106 ASP A CA 1
ATOM 833 C C . ASP A 1 106 ? -10.227 -0.677 -15.891 1 77 106 ASP A C 1
ATOM 835 O O . ASP A 1 106 ? -11.172 -0.755 -16.672 1 77 106 ASP A O 1
ATOM 839 N N . LEU A 1 107 ? -9.703 0.462 -15.445 1 65.06 107 LEU A N 1
ATOM 840 C CA . LEU A 1 107 ? -10.227 1.691 -16.031 1 65.06 107 LEU A CA 1
ATOM 841 C C . LEU A 1 107 ? -9.633 1.935 -17.422 1 65.06 107 LEU A C 1
ATOM 843 O O . LEU A 1 107 ? -10.102 2.805 -18.156 1 65.06 107 LEU A O 1
ATOM 847 N N . THR A 1 108 ? -8.539 1.357 -17.672 1 54.34 108 THR A N 1
A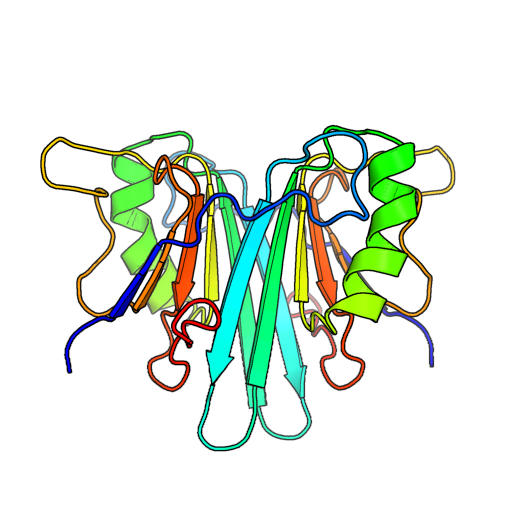TOM 848 C CA . THR A 1 108 ? -7.969 1.537 -19 1 54.34 108 THR A CA 1
ATOM 849 C C . THR A 1 108 ? -8.758 0.74 -20.031 1 54.34 108 THR A C 1
ATOM 851 O O . THR A 1 108 ? -8.617 0.971 -21.234 1 54.34 108 THR A O 1
ATOM 854 N N . ALA A 1 109 ? -9.586 -0.172 -19.594 1 46.16 109 ALA A N 1
ATOM 855 C CA . ALA A 1 109 ? -10.359 -0.958 -20.547 1 46.16 109 ALA A CA 1
ATOM 856 C C . ALA A 1 109 ? -11.492 -0.134 -21.141 1 46.16 109 ALA A C 1
ATOM 858 O O . ALA A 1 109 ? -12.297 -0.646 -21.938 1 46.16 109 ALA A O 1
ATOM 859 N N . LYS A 1 110 ? -11.453 1.069 -21.453 1 39.75 110 LYS A N 1
ATOM 860 C CA . LYS A 1 110 ? -12.453 1.58 -22.375 1 39.75 110 LYS A CA 1
ATOM 861 C C . LYS A 1 110 ? -12.219 1.055 -23.781 1 39.75 110 LYS A C 1
ATOM 863 O O . LYS A 1 110 ? -11.078 0.956 -24.234 1 39.75 110 LYS A O 1
ATOM 868 N N . MET B 1 1 ? -14.211 -18.797 -8.336 1 43.28 1 MET B N 1
ATOM 869 C CA . MET B 1 1 ? -14.25 -17.422 -8.82 1 43.28 1 MET B CA 1
ATOM 870 C C . MET B 1 1 ? -12.859 -16.938 -9.219 1 43.28 1 MET B C 1
ATOM 872 O O . MET B 1 1 ? -11.883 -17.234 -8.531 1 43.28 1 MET B O 1
ATOM 876 N N . THR B 1 2 ? -12.672 -16.672 -10.477 1 57.25 2 THR B N 1
ATOM 877 C CA . THR B 1 2 ? -11.383 -16.516 -11.141 1 57.25 2 THR B CA 1
ATOM 878 C C . THR B 1 2 ? -10.688 -15.242 -10.672 1 57.25 2 THR B C 1
ATOM 880 O O . THR B 1 2 ? -11.32 -14.195 -10.547 1 57.25 2 THR B O 1
ATOM 883 N N . ASN B 1 3 ? -9.594 -15.438 -10.062 1 65.62 3 ASN B N 1
ATOM 884 C CA . ASN B 1 3 ? -8.781 -14.281 -9.688 1 65.62 3 ASN B CA 1
ATOM 885 C C . ASN B 1 3 ? -8.508 -13.383 -10.891 1 65.62 3 ASN B C 1
ATOM 887 O O . ASN B 1 3 ? -8.477 -13.844 -12.031 1 65.62 3 ASN B O 1
ATOM 891 N N . ARG B 1 4 ? -8.75 -12.125 -10.688 1 71.62 4 ARG B N 1
ATOM 892 C CA . ARG B 1 4 ? -8.484 -11.133 -11.727 1 71.62 4 ARG B CA 1
ATOM 893 C C . ARG B 1 4 ? -7.113 -10.5 -11.547 1 71.62 4 ARG B C 1
ATOM 895 O O . ARG B 1 4 ? -6.691 -10.234 -10.422 1 71.62 4 ARG B O 1
ATOM 902 N N . GLN B 1 5 ? -6.289 -10.523 -12.484 1 69.56 5 GLN B N 1
ATOM 903 C CA . GLN B 1 5 ? -5.023 -9.797 -12.508 1 69.56 5 GLN B CA 1
ATOM 904 C C . GLN B 1 5 ? -5.07 -8.641 -13.508 1 69.56 5 GLN B C 1
ATOM 906 O O . GLN B 1 5 ? -5.363 -8.844 -14.688 1 69.56 5 GLN B O 1
ATOM 911 N N . ILE B 1 6 ? -4.992 -7.48 -13.039 1 70.75 6 ILE B N 1
ATOM 912 C CA . ILE B 1 6 ? -4.949 -6.305 -13.906 1 70.75 6 ILE B CA 1
ATOM 913 C C . ILE B 1 6 ? -3.525 -5.758 -13.961 1 70.75 6 ILE B C 1
ATOM 915 O O . ILE B 1 6 ? -2.912 -5.5 -12.922 1 70.75 6 ILE B O 1
ATOM 919 N N . LEU B 1 7 ? -3.012 -5.766 -15.047 1 65.31 7 LEU B N 1
ATOM 920 C CA . LEU B 1 7 ? -1.716 -5.129 -15.258 1 65.31 7 LEU B CA 1
ATOM 921 C C . LEU B 1 7 ? -1.88 -3.629 -15.492 1 65.31 7 LEU B C 1
ATOM 923 O O . LEU B 1 7 ? -2.607 -3.211 -16.391 1 65.31 7 LEU B O 1
ATOM 927 N N . ILE B 1 8 ? -1.54 -2.951 -14.555 1 60.78 8 ILE B N 1
ATOM 928 C CA . ILE B 1 8 ? -1.592 -1.502 -14.711 1 60.78 8 ILE B CA 1
ATOM 929 C C . ILE B 1 8 ? -0.301 -1.007 -15.359 1 60.78 8 ILE B C 1
ATOM 931 O O . ILE B 1 8 ? 0.794 -1.267 -14.859 1 60.78 8 ILE B O 1
ATOM 935 N N . PRO B 1 9 ? -0.483 -0.682 -16.672 1 48.66 9 PRO B N 1
ATOM 936 C CA . PRO B 1 9 ? 0.744 -0.149 -17.266 1 48.66 9 PRO B CA 1
ATOM 937 C C . PRO B 1 9 ? 1.406 0.919 -16.406 1 48.66 9 PRO B C 1
ATOM 939 O O . PRO B 1 9 ? 0.728 1.6 -15.633 1 48.66 9 PRO B O 1
ATOM 942 N N . ASN B 1 10 ? 2.631 0.556 -16.062 1 49.28 10 ASN B N 1
ATOM 943 C CA . ASN B 1 10 ? 3.258 1.713 -15.438 1 49.28 10 ASN B CA 1
ATOM 944 C C . ASN B 1 10 ? 2.65 3.021 -15.938 1 49.28 10 ASN B C 1
ATOM 946 O O . ASN B 1 10 ? 2.662 3.297 -17.141 1 49.28 10 ASN B O 1
ATOM 950 N N . SER B 1 11 ? 1.411 3.123 -15.617 1 42.97 11 SER B N 1
ATOM 951 C CA . SER B 1 11 ? 0.654 4.211 -16.234 1 42.97 11 SER B CA 1
ATOM 952 C C . SER B 1 11 ? 1.562 5.383 -16.594 1 42.97 11 SER B C 1
ATOM 954 O O . SER B 1 11 ? 2.658 5.52 -16.031 1 42.97 11 SER B O 1
ATOM 956 N N . SER B 1 12 ? 1.006 6.152 -17.625 1 43.31 12 SER B N 1
ATOM 957 C CA . SER B 1 12 ? 1.327 7.504 -18.062 1 43.31 12 SER B CA 1
ATOM 958 C C . SER B 1 12 ? 1.701 8.398 -16.891 1 43.31 12 SER B C 1
ATOM 960 O O . SER B 1 12 ? 1.198 8.211 -15.781 1 43.31 12 SER B O 1
ATOM 962 N N . PRO B 1 13 ? 2.738 9.008 -17.094 1 47.31 13 PRO B N 1
ATOM 963 C CA . PRO B 1 13 ? 3.104 10.039 -16.125 1 47.31 13 PRO B CA 1
ATOM 964 C C . PRO B 1 13 ? 1.887 10.688 -15.469 1 47.31 13 PRO B C 1
ATOM 966 O O . PRO B 1 13 ? 0.913 11.016 -16.156 1 47.31 13 PRO B O 1
ATOM 969 N N . MET B 1 14 ? 1.481 10.047 -14.398 1 51 14 MET B N 1
ATOM 970 C CA . MET B 1 14 ? 0.594 11.016 -13.758 1 51 14 MET B CA 1
ATOM 971 C C . MET B 1 14 ? 1.14 12.43 -13.891 1 51 14 MET B C 1
ATOM 973 O O . MET B 1 14 ? 2.248 12.727 -13.438 1 51 14 MET B O 1
ATOM 977 N N . PRO B 1 15 ? 0.603 13.102 -14.891 1 50.12 15 PRO B N 1
ATOM 978 C CA . PRO B 1 15 ? 1.146 14.414 -15.242 1 50.12 15 PRO B CA 1
ATOM 979 C C . PRO B 1 15 ? 1.71 15.164 -14.039 1 50.12 15 PRO B C 1
ATOM 981 O O . PRO B 1 15 ? 2.605 16 -14.188 1 50.12 15 PRO B O 1
ATOM 984 N N . SER B 1 16 ? 1.153 14.75 -12.922 1 52.91 16 SER B N 1
ATOM 985 C CA . SER B 1 16 ? 1.546 15.594 -11.805 1 52.91 16 SER B CA 1
ATOM 986 C C . SER B 1 16 ? 2.992 15.336 -11.391 1 52.91 16 SER B C 1
ATOM 988 O O . SER B 1 16 ? 3.594 16.141 -10.68 1 52.91 16 SER B O 1
ATOM 990 N N . PHE B 1 17 ? 3.488 14.195 -11.867 1 57.28 17 PHE B N 1
ATOM 991 C CA . PHE B 1 17 ? 4.836 13.93 -11.375 1 57.28 17 PHE B CA 1
ATOM 992 C C . PHE B 1 17 ? 5.867 14.156 -12.477 1 57.28 17 PHE B C 1
ATOM 994 O O . PHE B 1 17 ? 5.688 13.68 -13.602 1 57.28 17 PHE B O 1
ATOM 1001 N N . GLN B 1 18 ? 6.512 15.312 -12.461 1 50.75 18 GLN B N 1
ATOM 1002 C CA . GLN B 1 18 ? 7.562 15.633 -13.422 1 50.75 18 GLN B CA 1
ATOM 1003 C C . GLN B 1 18 ? 8.586 14.508 -13.508 1 50.75 18 GLN B C 1
ATOM 1005 O O . GLN B 1 18 ? 9.094 14.203 -14.594 1 50.75 18 GLN B O 1
ATOM 1010 N N . SER B 1 19 ? 9.125 14.156 -12.258 1 53.66 19 SER B N 1
ATOM 1011 C CA . SER B 1 19 ? 10.008 12.992 -12.258 1 53.66 19 SER B CA 1
ATOM 1012 C C . SER B 1 19 ? 9.211 11.695 -12.164 1 53.66 19 SER B C 1
ATOM 1014 O O . SER B 1 19 ? 8.086 11.695 -11.672 1 53.66 19 SER B O 1
ATOM 1016 N N . GLU B 1 20 ? 9.562 10.766 -12.883 1 58 20 GLU B N 1
ATOM 1017 C CA . GLU B 1 20 ? 8.766 9.562 -13.086 1 58 20 GLU B CA 1
ATOM 1018 C C . GLU B 1 20 ? 8.758 8.688 -11.836 1 58 20 GLU B C 1
ATOM 1020 O O . GLU B 1 20 ? 9.57 7.77 -11.703 1 58 20 GLU B O 1
ATOM 1025 N N . PRO B 1 21 ? 8.219 9.367 -10.672 1 64.44 21 PRO B N 1
ATOM 1026 C CA . PRO B 1 21 ? 8.094 8.312 -9.664 1 64.44 21 PRO B CA 1
ATOM 1027 C C . PRO B 1 21 ? 7.461 7.035 -10.219 1 64.44 21 PRO B C 1
ATOM 1029 O O . PRO B 1 21 ? 6.766 7.078 -11.234 1 64.44 21 PRO B O 1
ATOM 1032 N N . THR B 1 22 ? 8.008 6 -9.688 1 82.88 22 THR B N 1
ATOM 1033 C CA . THR B 1 22 ? 7.301 4.773 -10.031 1 82.88 22 THR B CA 1
ATOM 1034 C C . THR B 1 22 ? 6.023 4.633 -9.203 1 82.88 22 THR B C 1
ATOM 1036 O O . THR B 1 22 ? 6.012 4.945 -8.016 1 82.88 22 THR B O 1
ATOM 1039 N N . PHE B 1 23 ? 4.977 4.434 -9.953 1 88.12 23 PHE B N 1
ATOM 1040 C CA . PHE B 1 23 ? 3.725 4.289 -9.211 1 88.12 23 PHE B CA 1
ATOM 1041 C C . PHE B 1 23 ? 2.871 3.176 -9.805 1 88.12 23 PHE B C 1
ATOM 1043 O O . PHE B 1 23 ? 3.127 2.719 -10.922 1 88.12 23 PHE B O 1
ATOM 1050 N N . LEU B 1 24 ? 2.01 2.723 -8.969 1 90.19 24 LEU B N 1
ATOM 1051 C CA . LEU B 1 24 ? 0.973 1.75 -9.297 1 90.19 24 LEU B CA 1
ATOM 1052 C C . LEU B 1 24 ? -0.347 2.117 -8.625 1 90.19 24 LEU B C 1
ATOM 1054 O O . LEU B 1 24 ? -0.358 2.609 -7.496 1 90.19 24 LEU B O 1
ATOM 1058 N N . TYR B 1 25 ? -1.441 1.99 -9.383 1 90 25 TYR B N 1
ATOM 1059 C CA . TYR B 1 25 ? -2.711 2.219 -8.703 1 90 25 TYR B CA 1
ATOM 1060 C C . TYR B 1 25 ? -3.707 1.109 -9.023 1 90 25 TYR B C 1
ATOM 1062 O O . TYR B 1 25 ? -3.51 0.338 -9.961 1 90 25 TYR B O 1
ATOM 1070 N N . CYS B 1 26 ? -4.664 0.991 -8.219 1 92.56 26 CYS B N 1
ATOM 1071 C CA . CYS B 1 26 ? -5.719 -0.009 -8.352 1 92.56 26 CYS B CA 1
ATOM 1072 C C . CYS B 1 26 ? -7.074 0.576 -7.973 1 92.56 26 CYS B C 1
ATOM 1074 O O . CYS B 1 26 ? -7.223 1.175 -6.906 1 92.56 26 CYS B O 1
ATOM 1076 N N . VAL B 1 27 ? -7.938 0.451 -8.859 1 91.56 27 VAL B N 1
ATOM 1077 C CA . VAL B 1 27 ? -9.312 0.817 -8.555 1 91.56 27 VAL B CA 1
ATOM 1078 C C . VAL B 1 27 ? -10.125 -0.438 -8.234 1 91.56 27 VAL B C 1
ATOM 1080 O O . VAL B 1 27 ? -10.133 -1.394 -9.016 1 91.56 27 VAL B O 1
ATOM 1083 N N . THR B 1 28 ? -10.672 -0.389 -7.027 1 91.38 28 THR B N 1
ATOM 1084 C CA . THR B 1 28 ? -11.461 -1.546 -6.617 1 91.38 28 THR B CA 1
ATOM 1085 C C . THR B 1 28 ? -12.93 -1.166 -6.441 1 91.38 28 THR B C 1
ATOM 1087 O O . THR B 1 28 ? -13.258 0.012 -6.285 1 91.38 28 THR B O 1
ATOM 1090 N N . ARG B 1 29 ? -13.727 -2.154 -6.586 1 86.62 29 ARG B N 1
ATOM 1091 C CA . ARG B 1 29 ? -15.148 -1.966 -6.324 1 86.62 29 ARG B CA 1
ATOM 1092 C C . ARG B 1 29 ? -15.688 -3.066 -5.418 1 86.62 29 ARG B C 1
ATOM 1094 O O . ARG B 1 29 ? -15.297 -4.23 -5.543 1 86.62 29 ARG B O 1
ATOM 1101 N N . ASN B 1 30 ? -16.391 -2.498 -4.395 1 80.06 30 ASN B N 1
ATOM 1102 C CA . ASN B 1 30 ? -17.234 -3.441 -3.676 1 80.06 30 ASN B CA 1
ATOM 1103 C C . ASN B 1 30 ? -18.719 -3.145 -3.9 1 80.06 30 ASN B C 1
ATOM 1105 O O . ASN B 1 30 ? -19.062 -2.324 -4.75 1 80.06 30 ASN B O 1
ATOM 1109 N N . LYS B 1 31 ? -19.594 -3.834 -3.34 1 76.38 31 LYS B N 1
ATOM 1110 C CA . LYS B 1 31 ? -21.031 -3.705 -3.578 1 76.38 31 LYS B CA 1
ATOM 1111 C C . LYS B 1 31 ? -21.5 -2.264 -3.387 1 76.38 31 LYS B C 1
ATOM 1113 O O . LYS B 1 31 ? -22.391 -1.791 -4.098 1 76.38 31 LYS B O 1
ATOM 1118 N N . ASP B 1 32 ? -20.75 -1.556 -2.703 1 75.94 32 ASP B N 1
ATOM 1119 C CA . ASP B 1 32 ? -21.312 -0.286 -2.264 1 75.94 32 ASP B CA 1
ATOM 1120 C C . ASP B 1 32 ? -20.438 0.888 -2.699 1 75.94 32 ASP B C 1
ATOM 1122 O O . ASP B 1 32 ? -20.922 2.02 -2.807 1 75.94 32 ASP B O 1
ATOM 1126 N N . SER B 1 33 ? -19.172 0.517 -2.947 1 84.44 33 SER B N 1
ATOM 1127 C CA . SER B 1 33 ? -18.328 1.688 -3.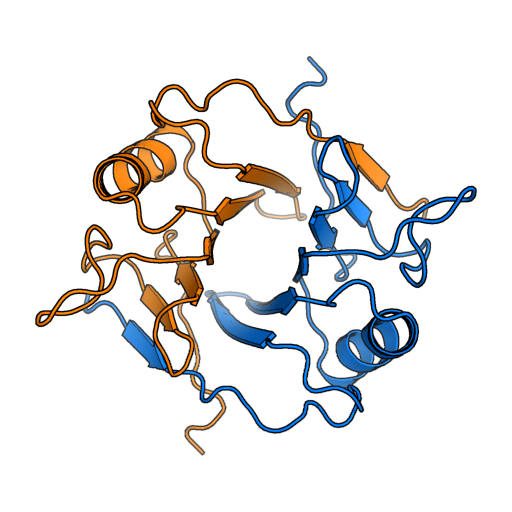129 1 84.44 33 SER B CA 1
ATOM 1128 C C . SER B 1 33 ? -17.031 1.331 -3.873 1 84.44 33 SER B C 1
ATOM 1130 O O . SER B 1 33 ? -16.719 0.152 -4.027 1 84.44 33 SER B O 1
ATOM 1132 N N . GLN B 1 34 ? -16.406 2.4 -4.328 1 91.38 34 GLN B N 1
ATOM 1133 C CA . GLN B 1 34 ? -15.109 2.289 -4.996 1 91.38 34 GLN B CA 1
ATOM 1134 C C . GLN B 1 34 ? -13.977 2.695 -4.066 1 91.38 34 GLN B C 1
ATOM 1136 O O . GLN B 1 34 ? -14.133 3.592 -3.234 1 91.38 34 GLN B O 1
ATOM 1141 N N . LEU B 1 35 ? -12.953 1.951 -4.129 1 93.56 35 LEU B N 1
ATOM 1142 C CA . LEU B 1 35 ? -11.727 2.283 -3.404 1 93.56 35 LEU B CA 1
ATOM 1143 C C . LEU B 1 35 ? -10.555 2.428 -4.363 1 93.56 35 LEU B C 1
ATOM 1145 O O . LEU B 1 35 ? -10.234 1.5 -5.113 1 93.56 35 LEU B O 1
ATOM 1149 N N . LYS B 1 36 ? -10.008 3.586 -4.367 1 93.88 36 LYS B N 1
ATOM 1150 C CA . LYS B 1 36 ? -8.852 3.855 -5.215 1 93.88 36 LYS B CA 1
ATOM 1151 C C . LYS B 1 36 ? -7.566 3.902 -4.398 1 93.88 36 LYS B C 1
ATOM 1153 O O . LYS B 1 36 ? -7.422 4.738 -3.504 1 93.88 36 LYS B O 1
ATOM 1158 N N . ILE B 1 37 ? -6.617 2.98 -4.758 1 95.44 37 ILE B N 1
ATOM 1159 C CA . ILE B 1 37 ? -5.375 2.848 -4.004 1 95.44 37 ILE B CA 1
ATOM 1160 C C . ILE B 1 37 ? -4.188 3.209 -4.895 1 95.44 37 ILE B C 1
ATOM 1162 O O . ILE B 1 37 ? -4.055 2.684 -6 1 95.44 37 ILE B O 1
ATOM 1166 N N . LEU B 1 38 ? -3.375 4.09 -4.398 1 94 38 LEU B N 1
ATOM 1167 C CA . LEU B 1 38 ? -2.145 4.477 -5.078 1 94 38 LEU B CA 1
ATOM 1168 C C . LEU B 1 38 ? -0.922 3.992 -4.305 1 94 38 LEU B C 1
ATOM 1170 O O . LEU B 1 38 ? -0.833 4.188 -3.092 1 94 38 LEU B O 1
ATOM 1174 N N . GLN B 1 39 ? -0.101 3.262 -4.898 1 92.94 39 GLN B N 1
ATOM 1175 C CA . GLN B 1 39 ? 1.251 3.01 -4.41 1 92.94 39 GLN B CA 1
ATOM 1176 C C . GLN B 1 39 ? 2.275 3.855 -5.16 1 92.94 39 GLN B C 1
ATOM 1178 O O . GLN B 1 39 ? 2.285 3.877 -6.395 1 92.94 39 GLN B O 1
ATOM 1183 N N . ILE B 1 40 ? 3.133 4.562 -4.395 1 92.38 40 ILE B N 1
ATOM 1184 C CA . ILE B 1 40 ? 4.062 5.453 -5.082 1 92.38 40 ILE B CA 1
ATOM 1185 C C . ILE B 1 40 ? 5.387 5.496 -4.328 1 92.38 40 ILE B C 1
ATOM 1187 O O . ILE B 1 40 ? 5.406 5.52 -3.096 1 92.38 40 ILE B O 1
ATOM 1191 N N . ASN B 1 41 ? 6.477 5.43 -5.09 1 91.69 41 ASN B N 1
ATOM 1192 C CA . ASN B 1 41 ? 7.816 5.703 -4.582 1 91.69 41 ASN B CA 1
ATOM 1193 C C . ASN B 1 41 ? 8.258 7.125 -4.906 1 91.69 41 ASN B C 1
ATOM 1195 O O . ASN B 1 41 ? 8.477 7.461 -6.07 1 91.69 41 ASN B O 1
ATOM 1199 N N . LEU B 1 42 ? 8.445 7.93 -3.896 1 91.31 42 LEU B N 1
ATOM 1200 C CA . LEU B 1 42 ? 8.648 9.359 -4.09 1 91.31 42 LEU B CA 1
ATOM 1201 C C . LEU B 1 42 ? 10.125 9.688 -4.227 1 91.31 42 LEU B C 1
ATOM 1203 O O . LEU B 1 42 ? 10.492 10.836 -4.496 1 91.31 42 LEU B O 1
ATOM 1207 N N . ALA B 1 43 ? 11.016 8.797 -4.004 1 90.81 43 ALA B N 1
ATOM 1208 C CA . ALA B 1 43 ? 12.461 8.906 -4.172 1 90.81 43 ALA B CA 1
ATOM 1209 C C . ALA B 1 43 ? 13.023 10.086 -3.385 1 90.81 43 ALA B C 1
ATOM 1211 O O . ALA B 1 43 ? 13.953 10.758 -3.832 1 90.81 43 ALA B O 1
ATOM 1212 N N . ARG B 1 44 ? 12.359 10.445 -2.391 1 90.19 44 ARG B N 1
ATOM 1213 C CA . ARG B 1 44 ? 12.742 11.57 -1.535 1 90.19 44 ARG B CA 1
ATOM 1214 C C . ARG B 1 44 ? 12.828 12.859 -2.336 1 90.19 44 ARG B C 1
ATOM 1216 O O . ARG B 1 44 ? 13.648 13.727 -2.037 1 90.19 44 ARG B O 1
ATOM 1223 N N . ASP B 1 45 ? 12.047 12.93 -3.408 1 90 45 ASP B N 1
ATOM 1224 C CA . ASP B 1 45 ? 12.016 14.102 -4.281 1 90 45 ASP B CA 1
ATOM 1225 C C . ASP B 1 45 ? 10.984 15.117 -3.791 1 90 45 ASP B C 1
ATOM 1227 O O . ASP B 1 45 ? 9.797 14.82 -3.707 1 90 45 ASP B O 1
ATOM 1231 N N . GLU B 1 46 ? 11.531 16.281 -3.541 1 87.12 46 GLU B N 1
ATOM 1232 C CA . GLU B 1 46 ? 10.672 17.312 -2.984 1 87.12 46 GLU B CA 1
ATOM 1233 C C . GLU B 1 46 ? 9.547 17.688 -3.951 1 87.12 46 GLU B C 1
ATOM 1235 O O . GLU B 1 46 ? 8.406 17.906 -3.533 1 87.12 46 GLU B O 1
ATOM 1240 N N . GLU B 1 47 ? 9.844 17.766 -5.141 1 87.69 47 GLU B N 1
ATOM 1241 C CA . GLU B 1 47 ? 8.828 18.094 -6.137 1 87.69 47 GLU B CA 1
ATOM 1242 C C . GLU B 1 47 ? 7.746 17.016 -6.199 1 87.69 47 GLU B C 1
ATOM 1244 O O . GLU B 1 47 ? 6.559 17.328 -6.289 1 87.69 47 GLU B O 1
ATOM 1249 N N . ALA B 1 48 ? 8.102 15.789 -6.203 1 88.31 48 ALA B N 1
ATOM 1250 C CA . ALA B 1 48 ? 7.137 14.695 -6.219 1 88.31 48 ALA B CA 1
ATOM 1251 C C . ALA B 1 48 ? 6.223 14.75 -5 1 88.31 48 ALA B C 1
ATOM 1253 O O . ALA B 1 48 ? 5.016 14.523 -5.109 1 88.31 48 ALA B O 1
ATOM 1254 N N . MET B 1 49 ? 6.84 15.078 -3.904 1 87.88 49 MET B N 1
ATOM 1255 C CA . MET B 1 49 ? 6.066 15.195 -2.672 1 87.88 49 MET B CA 1
ATOM 1256 C C . MET B 1 49 ? 5.012 16.297 -2.797 1 87.88 49 MET B C 1
ATOM 1258 O O . MET B 1 49 ? 3.859 16.094 -2.398 1 87.88 49 MET B O 1
ATOM 1262 N N . ASN B 1 50 ? 5.438 17.344 -3.369 1 84.44 50 ASN B N 1
ATOM 1263 C CA . ASN B 1 50 ? 4.539 18.484 -3.525 1 84.44 50 ASN B CA 1
ATOM 1264 C C . ASN B 1 50 ? 3.426 18.188 -4.527 1 84.44 50 ASN B C 1
ATOM 1266 O O . ASN B 1 50 ? 2.305 18.688 -4.379 1 84.44 50 ASN B O 1
ATOM 1270 N N . ASN B 1 51 ? 3.73 17.406 -5.438 1 89.31 51 ASN B N 1
ATOM 1271 C CA . ASN B 1 51 ? 2.77 17.094 -6.488 1 89.31 51 ASN B CA 1
ATOM 1272 C C . ASN B 1 51 ? 1.801 16 -6.055 1 89.31 51 ASN B C 1
ATOM 1274 O O . ASN B 1 51 ? 0.775 15.781 -6.699 1 89.31 51 ASN B O 1
ATOM 1278 N N . LEU B 1 52 ? 2.131 15.375 -4.996 1 91.19 52 LEU B N 1
ATOM 1279 C CA . LEU B 1 52 ? 1.316 14.258 -4.535 1 91.19 52 LEU B CA 1
ATOM 1280 C C . LEU B 1 52 ? -0.097 14.719 -4.199 1 91.19 52 LEU B C 1
ATOM 1282 O O . LEU B 1 52 ? -1.073 14.062 -4.57 1 91.19 52 LEU B O 1
ATOM 1286 N N . GLN B 1 53 ? -0.223 15.828 -3.545 1 89.69 53 GLN B N 1
ATOM 1287 C CA . GLN B 1 53 ? -1.539 16.328 -3.17 1 89.69 53 GLN B CA 1
ATOM 1288 C C . GLN B 1 53 ? -2.402 16.578 -4.402 1 89.69 53 GLN B C 1
ATOM 1290 O O . GLN B 1 53 ? -3.592 16.266 -4.41 1 89.69 53 GLN B O 1
ATOM 1295 N N . GLN B 1 54 ? -1.735 17.172 -5.32 1 89.12 54 GLN B N 1
ATOM 1296 C CA . GLN B 1 54 ? -2.465 17.453 -6.551 1 89.12 54 GLN B CA 1
ATOM 1297 C C . GLN B 1 54 ? -2.898 16.156 -7.23 1 89.12 54 GLN B C 1
ATOM 1299 O O . GLN B 1 54 ? -4.023 16.047 -7.723 1 89.12 54 GLN B O 1
ATOM 1304 N N . ALA B 1 55 ? -2.057 15.203 -7.305 1 89.81 55 ALA B N 1
ATOM 1305 C CA . ALA B 1 55 ? -2.391 13.906 -7.895 1 89.81 55 ALA B CA 1
ATOM 1306 C C . ALA B 1 55 ? -3.574 13.266 -7.176 1 89.81 55 ALA B C 1
ATOM 1308 O O . ALA B 1 55 ? -4.492 12.758 -7.82 1 89.81 55 ALA B O 1
ATOM 1309 N N . VAL B 1 56 ? -3.549 13.297 -5.898 1 92.81 56 VAL B N 1
ATOM 1310 C CA . VAL B 1 56 ? -4.613 12.719 -5.082 1 92.81 56 VAL B CA 1
ATOM 1311 C C . VAL B 1 56 ? -5.934 13.43 -5.379 1 92.81 56 VAL B C 1
ATOM 1313 O O . VAL B 1 56 ? -6.965 12.781 -5.57 1 92.81 56 VAL B O 1
ATOM 1316 N N . ALA B 1 57 ? -5.871 14.734 -5.422 1 90.38 57 ALA B N 1
ATOM 1317 C CA . ALA B 1 57 ? -7.078 15.516 -5.676 1 90.38 57 ALA B CA 1
ATOM 1318 C C . ALA B 1 57 ? -7.613 15.266 -7.082 1 90.38 57 ALA B C 1
ATOM 1320 O O . ALA B 1 57 ? -8.82 15.133 -7.277 1 90.38 57 ALA B O 1
ATOM 1321 N N . SER B 1 58 ? -6.762 15.156 -8.039 1 90.44 58 SER B N 1
ATOM 1322 C CA . SER B 1 58 ? -7.156 15.016 -9.438 1 90.44 58 SER B CA 1
ATOM 1323 C C . SER B 1 58 ? -7.75 13.633 -9.711 1 90.44 58 SER B C 1
ATOM 1325 O O . SER B 1 58 ? -8.633 13.492 -10.547 1 90.44 58 SER B O 1
ATOM 1327 N N . HIS B 1 59 ? -7.324 12.617 -9 1 89.69 59 HIS B N 1
ATOM 1328 C CA . HIS B 1 59 ? -7.73 11.25 -9.312 1 89.69 59 HIS B CA 1
ATOM 1329 C C . HIS B 1 59 ? -8.609 10.672 -8.219 1 89.69 59 HIS B C 1
ATOM 1331 O O . HIS B 1 59 ? -9.125 9.555 -8.344 1 89.69 59 HIS B O 1
ATOM 1337 N N . ASN B 1 60 ? -8.719 11.438 -7.09 1 92.5 60 ASN B N 1
ATOM 1338 C CA . ASN B 1 60 ? -9.555 11.055 -5.961 1 92.5 60 ASN B CA 1
ATOM 1339 C C . ASN B 1 60 ? -9.109 9.734 -5.352 1 92.5 60 ASN B C 1
ATOM 1341 O O . ASN B 1 60 ? -9.93 8.844 -5.125 1 92.5 60 ASN B O 1
ATOM 1345 N N . PHE B 1 61 ? -7.82 9.617 -5.16 1 94.06 61 PHE B N 1
ATOM 1346 C CA . PHE B 1 61 ? -7.328 8.438 -4.461 1 94.06 61 PHE B CA 1
ATOM 1347 C C . PHE B 1 61 ? -7.824 8.422 -3.02 1 94.06 61 PHE B C 1
ATOM 1349 O O . PHE B 1 61 ? -7.871 9.461 -2.359 1 94.06 61 PHE B O 1
ATOM 1356 N N . ASP B 1 62 ? -8.188 7.254 -2.566 1 95.38 62 ASP B N 1
ATOM 1357 C CA . ASP B 1 62 ? -8.688 7.09 -1.204 1 95.38 62 ASP B CA 1
ATOM 1358 C C . ASP B 1 62 ? -7.551 6.754 -0.241 1 95.38 62 ASP B C 1
ATOM 1360 O O . ASP B 1 62 ? -7.578 7.152 0.925 1 95.38 62 ASP B O 1
ATOM 1364 N N . VAL B 1 63 ? -6.648 5.973 -0.708 1 96.69 63 VAL B N 1
ATOM 1365 C CA . VAL B 1 63 ? -5.492 5.512 0.056 1 96.69 63 VAL B CA 1
ATOM 1366 C C . VAL B 1 63 ? -4.223 5.672 -0.78 1 96.69 63 VAL B C 1
ATOM 1368 O O . VAL B 1 63 ? -4.211 5.336 -1.967 1 96.69 63 VAL B O 1
ATOM 1371 N N . VAL B 1 64 ? -3.23 6.199 -0.141 1 96.38 64 VAL B N 1
ATOM 1372 C CA . VAL B 1 64 ? -1.924 6.297 -0.782 1 96.38 64 VAL B CA 1
ATOM 1373 C C . VAL B 1 64 ? -0.876 5.582 0.069 1 96.38 64 VAL B C 1
ATOM 1375 O O . VAL B 1 64 ? -0.737 5.863 1.262 1 96.38 64 VAL B O 1
ATOM 1378 N N . VAL B 1 65 ? -0.233 4.664 -0.549 1 95.88 65 VAL B N 1
ATOM 1379 C CA . VAL B 1 65 ? 0.929 4.047 0.079 1 95.88 65 VAL B CA 1
ATOM 1380 C C . VAL B 1 65 ? 2.209 4.633 -0.51 1 95.88 65 VAL B C 1
ATOM 1382 O O . VAL B 1 65 ? 2.559 4.348 -1.658 1 95.88 65 VAL B O 1
ATOM 1385 N N . ALA B 1 66 ? 2.869 5.418 0.311 1 94.69 66 ALA B N 1
ATOM 1386 C CA . ALA B 1 66 ? 4.016 6.18 -0.173 1 94.69 66 ALA B CA 1
ATOM 1387 C C . ALA B 1 66 ? 5.312 5.684 0.456 1 94.69 66 ALA B C 1
ATOM 1389 O O . ALA B 1 66 ? 5.379 5.469 1.669 1 94.69 66 ALA B O 1
ATOM 1390 N N . GLN B 1 67 ? 6.246 5.512 -0.375 1 91.38 67 GLN B N 1
ATOM 1391 C CA . GLN B 1 67 ? 7.57 5.082 0.067 1 91.38 67 GLN B CA 1
ATOM 1392 C C . GLN B 1 67 ? 8.625 6.145 -0.235 1 91.38 67 GLN B C 1
ATOM 1394 O O . GLN B 1 67 ? 8.43 6.98 -1.12 1 91.38 67 GLN B O 1
ATOM 1399 N N . GLU B 1 68 ? 9.734 6.16 0.515 1 92.19 68 GLU B N 1
ATOM 1400 C CA . GLU B 1 68 ? 10.859 7.078 0.402 1 92.19 68 GLU B CA 1
ATOM 1401 C C . GLU B 1 68 ? 10.406 8.531 0.549 1 92.19 68 GLU B C 1
ATOM 1403 O O . GLU B 1 68 ? 10.703 9.367 -0.309 1 92.19 68 GLU B O 1
ATOM 1408 N N . LEU B 1 69 ? 9.703 8.781 1.541 1 91.75 69 LEU B N 1
ATOM 1409 C CA . LEU B 1 69 ? 9.25 10.125 1.887 1 91.75 69 LEU B CA 1
ATOM 1410 C C . LEU B 1 69 ? 10.438 11.016 2.246 1 91.75 69 LEU B C 1
ATOM 1412 O O . LEU B 1 69 ? 11.406 10.555 2.857 1 91.75 69 LEU B O 1
ATOM 1416 N N . LEU B 1 70 ? 10.289 12.172 1.855 1 91.62 70 LEU B N 1
ATOM 1417 C CA . LEU B 1 70 ? 11.258 13.172 2.287 1 91.62 70 LEU B CA 1
ATOM 1418 C C . LEU B 1 70 ? 10.945 13.664 3.695 1 91.62 70 LEU B C 1
ATOM 1420 O O . LEU B 1 70 ? 9.906 14.305 3.916 1 91.62 70 LEU B O 1
ATOM 1424 N N . VAL B 1 71 ? 11.82 13.32 4.562 1 88.62 71 VAL B N 1
ATOM 1425 C CA . VAL B 1 71 ? 11.625 13.711 5.953 1 88.62 71 VAL B CA 1
ATOM 1426 C C . VAL B 1 71 ? 12.516 14.914 6.281 1 88.62 71 VAL B C 1
ATOM 1428 O O . VAL B 1 71 ? 13.719 14.898 6.012 1 88.62 71 VAL B O 1
ATOM 1431 N N . ARG B 1 72 ? 11.828 15.984 6.824 1 86.19 72 ARG B N 1
ATOM 1432 C CA . ARG B 1 72 ? 12.531 17.188 7.273 1 86.19 72 ARG B CA 1
ATOM 1433 C C . ARG B 1 72 ? 12.461 17.328 8.789 1 86.19 72 ARG B C 1
ATOM 1435 O O . ARG B 1 72 ? 11.781 16.547 9.461 1 86.19 72 ARG B O 1
ATOM 1442 N N . LYS B 1 73 ? 13.18 18.281 9.359 1 81.06 73 LYS B N 1
ATOM 1443 C CA . LYS B 1 73 ? 13.219 18.531 10.797 1 81.06 73 LYS B CA 1
ATOM 1444 C C . LYS B 1 73 ? 11.812 18.734 11.359 1 81.06 73 LYS B C 1
ATOM 1446 O O . LYS B 1 73 ? 11.492 18.25 12.445 1 81.06 73 LYS B O 1
ATOM 1451 N N . ASN B 1 74 ? 10.969 19.328 10.516 1 74.44 74 ASN B N 1
ATOM 1452 C CA . ASN B 1 74 ? 9.633 19.688 10.992 1 74.44 74 ASN B CA 1
ATOM 1453 C C . ASN B 1 74 ? 8.609 18.609 10.641 1 74.44 74 ASN B C 1
ATOM 1455 O O . ASN B 1 74 ? 7.41 18.797 10.844 1 74.44 74 ASN B O 1
ATOM 1459 N N . GLY B 1 75 ? 9.133 17.469 10.133 1 77.19 75 GLY B N 1
ATOM 1460 C CA . GLY B 1 75 ? 8.188 16.406 9.797 1 77.19 75 GLY B CA 1
ATOM 1461 C C . GLY B 1 75 ? 8.273 15.969 8.344 1 77.19 75 GLY B C 1
ATOM 1462 O O . GLY B 1 75 ? 9.312 16.141 7.703 1 77.19 75 GLY B O 1
ATOM 1463 N N . ILE B 1 76 ? 7.195 15.281 7.906 1 81.88 76 ILE B N 1
ATOM 1464 C CA . ILE B 1 76 ? 7.164 14.781 6.535 1 81.88 76 ILE B CA 1
ATOM 1465 C C . ILE B 1 76 ? 6.742 15.898 5.586 1 81.88 76 ILE B C 1
ATOM 1467 O O . ILE B 1 76 ? 5.695 16.531 5.781 1 81.88 76 ILE B O 1
ATOM 1471 N N . ALA B 1 77 ? 7.539 16.141 4.59 1 82.31 77 ALA B N 1
ATOM 1472 C CA . ALA B 1 77 ? 7.27 17.188 3.613 1 82.31 77 ALA B CA 1
ATOM 1473 C C . ALA B 1 77 ? 6.082 16.828 2.729 1 82.31 77 ALA B C 1
ATOM 1475 O O . ALA B 1 77 ? 5.949 15.68 2.297 1 82.31 77 ALA B O 1
ATOM 1476 N N . GLY B 1 78 ? 5.188 17.812 2.518 1 79.94 78 GLY B N 1
ATOM 1477 C CA . GLY B 1 78 ? 4.215 17.703 1.445 1 79.94 78 GLY B CA 1
ATOM 1478 C C . GLY B 1 78 ? 2.977 16.922 1.843 1 79.94 78 GLY B C 1
ATOM 1479 O O . GLY B 1 78 ? 2.061 16.75 1.037 1 79.94 78 GLY B O 1
ATOM 1480 N N . ILE B 1 79 ? 2.938 16.344 3.025 1 83.94 79 ILE B N 1
ATOM 1481 C CA . ILE B 1 79 ? 1.737 15.641 3.469 1 83.94 79 ILE B CA 1
ATOM 1482 C C . ILE B 1 79 ? 0.818 16.609 4.211 1 83.94 79 ILE B C 1
ATOM 1484 O O . ILE B 1 79 ? 1.176 17.109 5.273 1 83.94 79 ILE B O 1
ATOM 1488 N N . PRO B 1 80 ? -0.266 16.844 3.662 1 85.44 80 PRO B N 1
ATOM 1489 C CA . PRO B 1 80 ? -1.157 17.828 4.285 1 85.44 80 PRO B CA 1
ATOM 1490 C C . PRO B 1 80 ? -1.708 17.359 5.629 1 85.44 80 PRO B C 1
ATOM 1492 O O . PRO B 1 80 ? -1.842 16.141 5.855 1 85.44 80 PRO B O 1
ATOM 1495 N N . GLN B 1 81 ? -2.17 18.25 6.41 1 82.25 81 GLN B N 1
ATOM 1496 C CA . GLN B 1 81 ? -2.693 17.984 7.746 1 82.25 81 GLN B CA 1
ATOM 1497 C C . GLN B 1 81 ? -4.062 17.312 7.676 1 82.25 81 GLN B C 1
ATOM 1499 O O . GLN B 1 81 ? -4.5 16.672 8.641 1 82.25 81 GLN B O 1
ATOM 1504 N N . LYS B 1 82 ? -4.684 17.391 6.629 1 87.5 82 LYS B N 1
ATOM 1505 C CA . LYS B 1 82 ? -6.035 16.859 6.527 1 87.5 82 LYS B CA 1
ATOM 1506 C C . LYS B 1 82 ? -6.016 15.352 6.289 1 87.5 82 LYS B C 1
ATOM 1508 O O . LYS B 1 82 ? -7.055 14.688 6.355 1 87.5 82 LYS B O 1
ATOM 1513 N N . TRP B 1 83 ? -4.855 14.828 5.941 1 92.38 83 TRP B N 1
ATOM 1514 C CA . TRP B 1 83 ? -4.766 13.383 5.734 1 92.38 83 TRP B CA 1
ATOM 1515 C C . TRP B 1 83 ? -4.391 12.672 7.027 1 92.38 83 TRP B C 1
ATOM 1517 O O . TRP B 1 83 ? -3.49 13.109 7.746 1 92.38 83 TRP B O 1
ATOM 1527 N N . ASP B 1 84 ? -5.156 11.664 7.395 1 92.56 84 ASP B N 1
ATOM 1528 C CA . ASP B 1 84 ? -4.676 10.742 8.422 1 92.56 84 ASP B CA 1
ATOM 1529 C C . ASP B 1 84 ? -3.561 9.852 7.879 1 92.56 84 ASP B C 1
ATOM 1531 O O . ASP B 1 84 ? -3.455 9.648 6.668 1 92.56 84 ASP B O 1
ATOM 1535 N N . SER B 1 85 ? -2.662 9.406 8.797 1 91.75 85 SER B N 1
ATOM 1536 C CA . SER B 1 85 ? -1.521 8.648 8.297 1 91.75 85 SER B CA 1
ATOM 1537 C C . SER B 1 85 ? -1.108 7.559 9.281 1 91.75 85 SER B C 1
ATOM 1539 O O . SER B 1 85 ? -1.203 7.742 10.5 1 91.75 85 SER B O 1
ATOM 1541 N N . CYS B 1 86 ? -0.766 6.418 8.812 1 90.69 86 CYS B N 1
ATOM 1542 C CA . CYS B 1 86 ? 0.034 5.41 9.5 1 90.69 86 CYS B CA 1
ATOM 1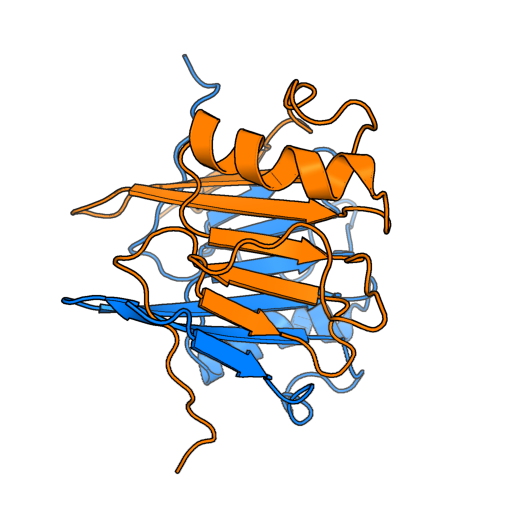543 C C . CYS B 1 86 ? 1.481 5.449 9.023 1 90.69 86 CYS B C 1
ATOM 1545 O O . CYS B 1 86 ? 1.756 5.25 7.84 1 90.69 86 CYS B O 1
ATOM 1547 N N . LEU B 1 87 ? 2.34 5.645 9.922 1 89.38 87 LEU B N 1
ATOM 1548 C CA . LEU B 1 87 ? 3.73 5.895 9.562 1 89.38 87 LEU B CA 1
ATOM 1549 C C . LEU B 1 87 ? 4.641 4.801 10.102 1 89.38 87 LEU B C 1
ATOM 1551 O O . LEU B 1 87 ? 4.402 4.273 11.195 1 89.38 87 LEU B O 1
ATOM 1555 N N . SER B 1 88 ? 5.637 4.523 9.258 1 85.31 88 SER B N 1
ATOM 1556 C CA . SER B 1 88 ? 6.703 3.678 9.781 1 85.31 88 SER B CA 1
ATOM 1557 C C . SER B 1 88 ? 7.504 4.398 10.859 1 85.31 88 SER B C 1
ATOM 1559 O O . SER B 1 88 ? 7.422 5.621 10.984 1 85.31 88 SER B O 1
ATOM 1561 N N . LYS B 1 89 ? 8.281 3.643 11.578 1 79.31 89 LYS B N 1
ATOM 1562 C CA . LYS B 1 89 ? 9.07 4.203 12.672 1 79.31 89 LYS B CA 1
ATOM 1563 C C . LYS B 1 89 ? 10.016 5.285 12.172 1 79.31 89 LYS B C 1
ATOM 1565 O O . LYS B 1 89 ? 10.164 6.332 12.812 1 79.31 89 LYS B O 1
ATOM 1570 N N . ASN B 1 90 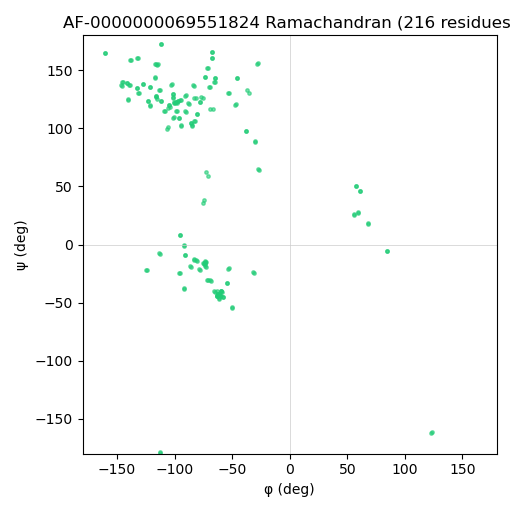? 10.594 5.047 11.062 1 80.12 90 ASN B N 1
ATOM 1571 C CA . ASN B 1 90 ? 11.57 5.996 10.539 1 80.12 90 ASN B CA 1
ATOM 1572 C C . ASN B 1 90 ? 10.914 7.023 9.617 1 80.12 90 ASN B C 1
ATOM 1574 O O . ASN B 1 90 ? 11.594 7.867 9.039 1 80.12 90 ASN B O 1
ATOM 1578 N N . LYS B 1 91 ? 9.578 6.906 9.414 1 83.81 91 LYS B N 1
ATOM 1579 C CA . LYS B 1 91 ? 8.734 7.844 8.68 1 83.81 91 LYS B CA 1
ATOM 1580 C C . LYS B 1 91 ? 9.062 7.832 7.188 1 83.81 91 LYS B C 1
ATOM 1582 O O . LYS B 1 91 ? 8.758 8.789 6.473 1 83.81 91 LYS B O 1
ATOM 1587 N N . LYS B 1 92 ? 9.719 6.801 6.773 1 87.56 92 LYS B N 1
ATOM 1588 C CA . LYS B 1 92 ? 10.078 6.734 5.363 1 87.56 92 LYS B CA 1
ATOM 1589 C C . LYS B 1 92 ? 8.953 6.133 4.531 1 87.56 92 LYS B C 1
ATOM 1591 O O . LYS B 1 92 ? 8.938 6.258 3.307 1 87.56 92 LYS B O 1
ATOM 1596 N N . VAL B 1 93 ? 8.062 5.438 5.207 1 91.12 93 VAL B N 1
ATOM 1597 C CA . VAL B 1 93 ? 6.906 4.82 4.562 1 91.12 93 VAL B CA 1
ATOM 1598 C C . VAL B 1 93 ? 5.625 5.246 5.277 1 91.12 93 VAL B C 1
ATOM 1600 O O . VAL B 1 93 ? 5.598 5.344 6.504 1 91.12 93 VAL B O 1
ATOM 1603 N N . ALA B 1 94 ? 4.641 5.531 4.516 1 93.25 94 ALA B N 1
ATOM 1604 C CA . ALA B 1 94 ? 3.367 5.93 5.105 1 93.25 94 ALA B CA 1
ATOM 1605 C C . ALA B 1 94 ? 2.191 5.336 4.332 1 93.25 94 ALA B C 1
ATOM 1607 O O . ALA B 1 94 ? 2.254 5.199 3.109 1 93.25 94 ALA B O 1
ATOM 1608 N N . ILE B 1 95 ? 1.231 4.891 5.023 1 95.62 95 ILE B N 1
ATOM 1609 C CA . ILE B 1 95 ? -0.109 4.699 4.484 1 95.62 95 ILE B CA 1
ATOM 1610 C C . ILE B 1 95 ? -0.975 5.918 4.805 1 95.62 95 ILE B C 1
ATOM 1612 O O . ILE B 1 95 ? -1.333 6.141 5.965 1 95.62 95 ILE B O 1
ATOM 1616 N N . LEU B 1 96 ? -1.25 6.645 3.771 1 95.69 96 LEU B N 1
ATOM 1617 C CA . LEU B 1 96 ? -1.999 7.891 3.908 1 95.69 96 LEU B CA 1
ATOM 1618 C C . LEU B 1 96 ? -3.477 7.672 3.602 1 95.69 96 LEU B C 1
ATOM 1620 O O . LEU B 1 96 ? -3.824 7.141 2.545 1 95.69 96 LEU B O 1
ATOM 1624 N N . LEU B 1 97 ? -4.293 8.008 4.535 1 96 97 LEU B N 1
ATOM 1625 C CA . LEU B 1 97 ? -5.738 7.965 4.344 1 96 97 LEU B CA 1
ATOM 1626 C C . LEU B 1 97 ? -6.273 9.32 3.906 1 96 97 LEU B C 1
ATOM 1628 O O . LEU B 1 97 ? -6.488 10.203 4.738 1 96 97 LEU B O 1
ATOM 1632 N N . THR B 1 98 ? -6.535 9.422 2.605 1 95.31 98 THR B N 1
ATOM 1633 C CA . THR B 1 98 ? -6.871 10.703 2.008 1 95.31 98 THR B CA 1
ATOM 1634 C C . THR B 1 98 ? -8.383 10.891 1.923 1 95.31 98 THR B C 1
ATOM 1636 O O . THR B 1 98 ? -8.867 12.008 1.753 1 95.31 98 THR B O 1
ATOM 1639 N N . ASN B 1 99 ? -9.062 9.805 1.898 1 93.5 99 ASN B N 1
ATOM 1640 C CA . ASN B 1 99 ? -10.516 9.812 2.055 1 93.5 99 ASN B CA 1
ATOM 1641 C C . ASN B 1 99 ? -10.914 9.977 3.518 1 93.5 99 ASN B C 1
ATOM 1643 O O . ASN B 1 99 ? -10.648 9.094 4.34 1 93.5 99 ASN B O 1
ATOM 1647 N N . ARG B 1 100 ? -11.625 10.922 3.812 1 90.62 100 ARG B N 1
ATOM 1648 C CA . ARG B 1 100 ? -11.93 11.289 5.191 1 90.62 100 ARG B CA 1
ATOM 1649 C C . ARG B 1 100 ? -12.898 10.297 5.82 1 90.62 100 ARG B C 1
ATOM 1651 O O . ARG B 1 100 ? -13.086 10.289 7.039 1 90.62 100 ARG B O 1
ATOM 1658 N N . SER B 1 101 ? -13.508 9.531 5.059 1 90.75 101 SER B N 1
ATOM 1659 C CA . SER B 1 101 ? -14.406 8.523 5.613 1 90.75 101 SER B CA 1
ATOM 1660 C C . SER B 1 101 ? -13.625 7.363 6.219 1 90.75 101 SER B C 1
ATOM 1662 O O . SER B 1 101 ? -14.18 6.539 6.949 1 90.75 101 SER B O 1
ATOM 1664 N N . LEU B 1 102 ? -12.352 7.273 5.879 1 92.38 102 LEU B N 1
ATOM 1665 C CA . LEU B 1 102 ? -11.469 6.258 6.445 1 92.38 102 LEU B CA 1
ATOM 1666 C C . LEU B 1 102 ? -10.648 6.828 7.594 1 92.38 102 LEU B C 1
ATOM 1668 O O . LEU B 1 102 ? -9.898 7.793 7.41 1 92.38 102 LEU B O 1
ATOM 1672 N N . ARG B 1 103 ? -10.773 6.234 8.734 1 91.56 103 ARG B N 1
ATOM 1673 C CA . ARG B 1 103 ? -10.016 6.684 9.898 1 91.56 103 ARG B CA 1
ATOM 1674 C C . ARG B 1 103 ? -9.141 5.562 10.445 1 91.56 103 ARG B C 1
ATOM 1676 O O . ARG B 1 103 ? -9.57 4.406 10.516 1 91.56 103 ARG B O 1
ATOM 1683 N N . PRO B 1 104 ? -7.906 5.922 10.758 1 91.19 104 PRO B N 1
ATOM 1684 C CA . PRO B 1 104 ? -7.031 4.879 11.297 1 91.19 104 PRO B CA 1
ATOM 1685 C C . PRO B 1 104 ? -7.379 4.508 12.734 1 91.19 104 PRO B C 1
ATOM 1687 O O . PRO B 1 104 ? -7.801 5.367 13.516 1 91.19 104 PRO B O 1
ATOM 1690 N N . ILE B 1 105 ? -7.215 3.293 12.977 1 85.5 105 ILE B N 1
ATOM 1691 C CA . ILE B 1 105 ? -7.414 2.785 14.328 1 85.5 105 ILE B CA 1
ATOM 1692 C C . ILE B 1 105 ? -6.094 2.25 14.883 1 85.5 105 ILE B C 1
ATOM 1694 O O . ILE B 1 105 ? -5.383 1.514 14.195 1 85.5 105 ILE B O 1
ATOM 1698 N N . ASP B 1 106 ? -5.699 2.729 16.016 1 77.19 106 ASP B N 1
ATOM 1699 C CA . ASP B 1 106 ? -4.488 2.232 16.672 1 77.19 106 ASP B CA 1
ATOM 1700 C C . ASP B 1 106 ? -4.785 0.979 17.5 1 77.19 106 ASP B C 1
ATOM 1702 O O . ASP B 1 106 ? -5.43 1.053 18.547 1 77.19 106 ASP B O 1
ATOM 1706 N N . LEU B 1 107 ? -4.402 -0.141 16.922 1 65.31 107 LEU B N 1
ATOM 1707 C CA . LEU B 1 107 ? -4.699 -1.375 17.641 1 65.31 107 LEU B CA 1
ATOM 1708 C C . LEU B 1 107 ? -3.693 -1.606 18.766 1 65.31 107 LEU B C 1
ATOM 1710 O O . LEU B 1 107 ? -3.883 -2.49 19.609 1 65.31 107 LEU B O 1
ATOM 1714 N N . THR B 1 108 ? -2.586 -0.998 18.672 1 55.38 108 THR B N 1
ATOM 1715 C CA . THR B 1 108 ? -1.621 -1.167 19.75 1 55.38 108 THR B CA 1
ATOM 1716 C C . THR B 1 108 ? -2.055 -0.392 20.984 1 55.38 108 THR B C 1
ATOM 1718 O O . THR B 1 108 ? -1.549 -0.633 22.078 1 55.38 108 THR B O 1
ATOM 1721 N N . ALA B 1 109 ? -2.986 0.499 20.844 1 46.69 109 ALA B N 1
ATOM 1722 C CA . ALA B 1 109 ? -3.418 1.275 22.016 1 46.69 109 ALA B CA 1
ATOM 1723 C C . ALA B 1 109 ? -4.293 0.436 22.938 1 46.69 109 ALA B C 1
ATOM 1725 O O . ALA B 1 109 ? -4.789 0.934 23.953 1 46.69 109 ALA B O 1
ATOM 1726 N N . LYS B 1 110 ? -4.141 -0.799 23.156 1 40.75 110 LYS B N 1
ATOM 1727 C CA . LYS B 1 110 ? -4.797 -1.327 24.344 1 40.75 110 LYS B CA 1
ATOM 1728 C C . LYS B 1 110 ? -4.094 -0.849 25.609 1 40.75 110 LYS B C 1
ATOM 1730 O O . LYS B 1 110 ? -2.867 -0.756 25.656 1 40.75 110 LYS B O 1
#